Protein AF-A0A1F2RRZ5-F1 (afdb_monomer)

pLDDT: mean 86.34, std 14.92, range [37.09, 98.69]

Structure (mmCIF, N/CA/C/O backbone):
data_AF-A0A1F2RRZ5-F1
#
_entry.id   AF-A0A1F2RRZ5-F1
#
loop_
_atom_site.group_PDB
_atom_site.id
_atom_site.type_symbol
_atom_site.label_atom_id
_atom_site.label_alt_id
_atom_site.label_comp_id
_atom_site.label_asym_id
_atom_site.label_entity_id
_atom_site.label_seq_id
_atom_site.pdbx_PDB_ins_code
_atom_site.Cartn_x
_atom_site.Cartn_y
_atom_site.Cartn_z
_atom_site.occupancy
_atom_site.B_iso_or_equiv
_atom_site.auth_seq_id
_atom_site.auth_comp_id
_atom_site.auth_asym_id
_atom_site.auth_atom_id
_atom_site.pdbx_PDB_model_num
ATOM 1 N N . MET A 1 1 ? -11.245 -8.108 -5.857 1.00 83.31 1 MET A N 1
ATOM 2 C CA . MET A 1 1 ? -10.940 -9.196 -4.904 1.00 83.31 1 MET A CA 1
ATOM 3 C C . MET A 1 1 ? -10.143 -10.260 -5.639 1.00 83.31 1 MET A C 1
ATOM 5 O O . MET A 1 1 ? -10.513 -10.562 -6.765 1.00 83.31 1 MET A O 1
ATOM 9 N N . ILE A 1 2 ? -9.030 -10.731 -5.068 1.00 88.75 2 ILE A N 1
ATOM 10 C CA . ILE A 1 2 ? -8.103 -11.698 -5.688 1.00 88.75 2 ILE A CA 1
ATOM 11 C C . ILE A 1 2 ? -8.359 -13.110 -5.159 1.00 88.75 2 ILE A C 1
ATOM 13 O O . ILE A 1 2 ? -8.473 -14.045 -5.944 1.00 88.75 2 ILE A O 1
ATOM 17 N N . ALA A 1 3 ? -8.424 -13.256 -3.837 1.00 90.06 3 ALA A N 1
ATOM 18 C CA . ALA A 1 3 ? -8.633 -14.532 -3.166 1.00 90.06 3 ALA A CA 1
ATOM 19 C C . ALA A 1 3 ? -9.324 -14.307 -1.817 1.00 90.06 3 ALA A C 1
ATOM 21 O O . ALA A 1 3 ? -9.227 -13.224 -1.235 1.00 90.06 3 ALA A O 1
ATOM 22 N N . GLU A 1 4 ? -9.997 -15.338 -1.329 1.00 91.62 4 GLU A N 1
ATOM 23 C CA . GLU A 1 4 ? -10.613 -15.391 -0.007 1.00 91.62 4 GLU A CA 1
ATOM 24 C C . GLU A 1 4 ? -10.136 -16.682 0.657 1.00 91.62 4 GLU A C 1
ATOM 26 O O . GLU A 1 4 ? -10.216 -17.756 0.058 1.00 91.62 4 GLU A O 1
ATOM 31 N N . LEU A 1 5 ? -9.547 -16.554 1.844 1.00 91.00 5 LEU A N 1
ATOM 32 C CA . LEU A 1 5 ? -9.201 -17.692 2.688 1.00 91.00 5 LEU A CA 1
ATOM 33 C C . LEU A 1 5 ? -10.435 -18.101 3.492 1.00 91.00 5 LEU A C 1
ATOM 35 O O . LEU A 1 5 ? -11.262 -17.257 3.834 1.00 91.00 5 LEU A O 1
ATOM 39 N N . GLU A 1 6 ? -10.51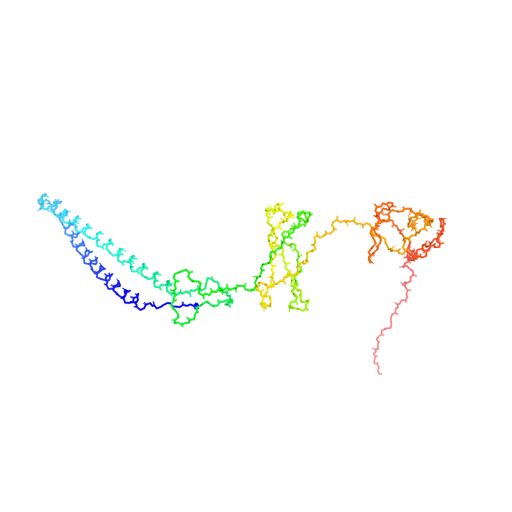6 -19.386 3.820 1.00 92.38 6 GLU A N 1
ATOM 40 C CA . GLU A 1 6 ? -11.542 -19.929 4.708 1.00 92.38 6 GLU A CA 1
ATOM 41 C C . GLU A 1 6 ? -11.541 -19.177 6.050 1.00 92.38 6 GLU A C 1
ATOM 43 O O . GLU A 1 6 ? -10.504 -19.061 6.709 1.00 92.38 6 GLU A O 1
ATOM 48 N N .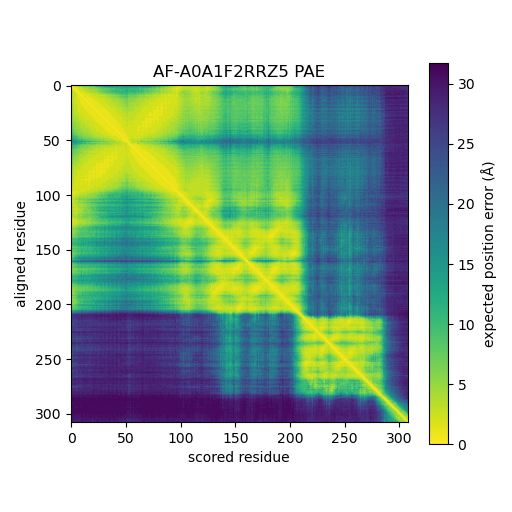 ASP A 1 7 ? -12.695 -18.618 6.428 1.00 93.00 7 ASP A N 1
ATOM 49 C CA . ASP A 1 7 ? -12.848 -17.751 7.600 1.00 93.00 7 ASP A CA 1
ATOM 50 C C . ASP A 1 7 ? -13.969 -18.199 8.556 1.00 93.00 7 ASP A C 1
ATOM 52 O O . ASP A 1 7 ? -14.320 -17.459 9.478 1.00 93.00 7 ASP A O 1
ATOM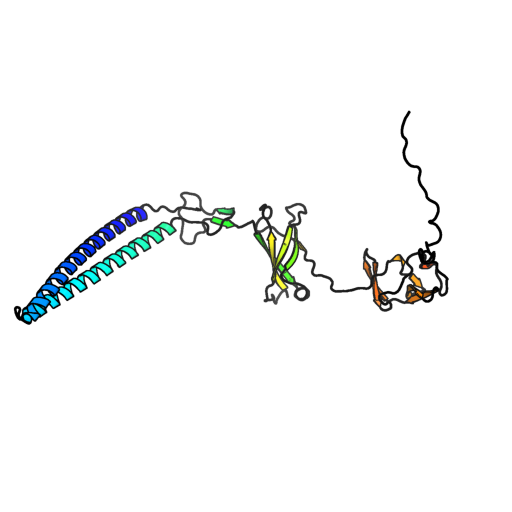 56 N N . ASP A 1 8 ? -14.483 -19.425 8.402 1.00 93.06 8 ASP A N 1
ATOM 57 C CA . ASP A 1 8 ? -15.593 -19.972 9.197 1.00 93.06 8 ASP A CA 1
ATOM 58 C C . ASP A 1 8 ? -15.318 -19.913 10.709 1.00 93.06 8 ASP A C 1
ATOM 60 O O . ASP A 1 8 ? -16.158 -19.454 11.493 1.00 93.06 8 ASP A O 1
ATOM 64 N N . GLU A 1 9 ? -14.113 -20.306 11.134 1.00 92.88 9 GLU A N 1
ATOM 65 C CA . GLU A 1 9 ? -13.700 -20.231 12.540 1.00 92.88 9 GLU A CA 1
ATOM 66 C C . GLU A 1 9 ? -13.667 -18.785 13.052 1.00 92.88 9 GLU A C 1
ATOM 68 O O . GLU A 1 9 ? -14.110 -18.513 14.171 1.00 92.88 9 GLU A O 1
ATOM 73 N N . LEU A 1 10 ? -13.199 -17.841 12.228 1.00 94.31 10 LEU A N 1
ATOM 74 C CA . LEU A 1 10 ? -13.180 -16.416 12.567 1.00 94.31 10 LEU A CA 1
ATOM 75 C C . LEU A 1 10 ? -14.601 -15.852 12.641 1.00 94.31 10 LEU A C 1
ATOM 77 O O . LEU A 1 10 ? -14.884 -15.020 13.501 1.00 94.31 10 LEU A O 1
ATOM 81 N N . GLY A 1 11 ? -15.515 -16.328 11.792 1.00 93.69 11 GLY A N 1
ATOM 82 C CA . GLY A 1 11 ? -16.938 -16.005 11.856 1.00 93.69 11 GLY A CA 1
ATOM 83 C C . GLY A 1 11 ? -17.579 -16.448 13.172 1.00 93.69 11 GLY A C 1
ATOM 84 O O . GLY A 1 11 ? -18.262 -15.656 13.825 1.00 93.69 11 GLY A O 1
ATOM 85 N N . GLN A 1 12 ? -17.312 -17.680 13.614 1.00 95.38 12 GLN A N 1
ATOM 86 C CA . GLN A 1 12 ? -17.800 -18.180 14.905 1.00 95.38 12 GLN A CA 1
ATOM 87 C C . GLN A 1 12 ? -17.169 -17.446 16.092 1.00 95.38 12 GLN A C 1
ATOM 89 O O . GLN A 1 12 ? -17.852 -17.136 17.072 1.00 95.38 12 GLN A O 1
ATOM 94 N N . GLN A 1 13 ? -15.874 -17.130 16.012 1.00 95.62 13 GLN A N 1
ATOM 95 C CA . GLN A 1 13 ? -15.218 -16.288 17.008 1.00 95.62 13 GLN A CA 1
ATOM 96 C C . GLN A 1 13 ? -15.870 -14.901 17.054 1.00 95.62 13 GLN A C 1
ATOM 98 O O . GLN A 1 13 ? -16.159 -14.416 18.145 1.00 95.62 13 GLN A O 1
ATOM 103 N N . GLU A 1 14 ? -16.193 -14.290 15.910 1.00 96.69 14 GLU A N 1
ATOM 104 C CA . GLU A 1 14 ? -16.775 -12.944 15.862 1.00 96.69 14 GLU A CA 1
ATOM 105 C C . GLU A 1 14 ? -18.102 -12.891 16.621 1.00 96.69 14 GLU A C 1
ATOM 107 O O . GLU A 1 14 ? -18.301 -11.999 17.447 1.00 96.69 14 GLU A O 1
ATOM 112 N N . LEU A 1 15 ? -18.964 -13.892 16.429 1.00 96.44 15 LEU A N 1
ATOM 113 C CA . LEU A 1 15 ? -20.215 -14.022 17.180 1.00 96.44 15 LEU A CA 1
ATOM 114 C C . LEU A 1 15 ? -19.976 -14.134 18.696 1.00 96.44 15 LEU A C 1
ATOM 116 O O . LEU A 1 15 ? -20.688 -13.506 19.481 1.00 96.44 15 LEU A O 1
ATOM 120 N N . ARG A 1 16 ? -18.952 -14.883 19.128 1.00 96.56 16 ARG A N 1
ATOM 121 C CA . ARG A 1 16 ? -18.588 -15.001 20.553 1.00 96.56 16 ARG A CA 1
ATOM 122 C C . ARG A 1 16 ? -18.108 -13.672 21.139 1.00 96.56 16 ARG A C 1
ATOM 124 O O . ARG A 1 16 ? -18.535 -13.312 22.236 1.00 96.56 16 ARG A O 1
ATOM 131 N N . PHE A 1 17 ? -17.266 -12.929 20.420 1.00 97.69 17 PHE A N 1
ATOM 132 C CA . PHE A 1 17 ? -16.798 -11.609 20.858 1.00 97.69 17 PHE A CA 1
ATOM 133 C C . PHE A 1 17 ? -17.935 -10.582 20.896 1.00 97.69 17 PHE A C 1
ATOM 135 O O . PHE A 1 17 ? -18.019 -9.808 21.847 1.00 97.69 17 PHE A O 1
ATOM 142 N N . GLN A 1 18 ? -18.859 -10.614 19.930 1.00 97.75 18 GLN A N 1
ATOM 143 C CA . GLN A 1 18 ? -20.061 -9.774 19.947 1.00 97.75 18 GLN A CA 1
ATOM 144 C C . GLN A 1 18 ? -20.950 -10.072 21.162 1.00 97.75 18 GLN A C 1
ATOM 146 O O . GLN A 1 18 ? -21.389 -9.145 21.842 1.00 97.75 18 GLN A O 1
ATOM 151 N N . ALA A 1 19 ? -21.171 -11.351 21.480 1.00 97.94 19 ALA A N 1
ATOM 152 C CA . ALA A 1 19 ? -21.922 -11.747 22.669 1.00 97.94 19 ALA A CA 1
ATOM 153 C C . ALA A 1 19 ? -21.224 -11.297 23.966 1.00 97.94 19 ALA A C 1
ATOM 155 O O . ALA A 1 19 ? -21.873 -10.758 24.862 1.00 97.94 19 ALA A O 1
ATOM 156 N N . SER A 1 20 ? -19.899 -11.455 24.053 1.00 97.06 20 SER A N 1
ATOM 157 C CA . SER A 1 20 ? -19.106 -10.984 25.196 1.00 97.06 20 SER A CA 1
ATOM 158 C C . SER A 1 20 ? -19.194 -9.464 25.366 1.00 97.06 20 SER A C 1
ATOM 160 O O . SER A 1 20 ? -19.433 -8.976 26.472 1.00 97.06 20 SER A O 1
ATOM 162 N N . LEU A 1 21 ? -19.075 -8.706 24.271 1.00 98.44 21 LEU A N 1
ATOM 163 C CA . LEU A 1 21 ? -19.240 -7.254 24.281 1.00 98.44 21 LEU A CA 1
ATOM 164 C C . LEU A 1 21 ? -20.633 -6.862 24.791 1.00 98.44 21 LEU A C 1
ATOM 166 O O . LEU A 1 21 ? -20.728 -6.021 25.683 1.00 98.44 21 LEU A O 1
ATOM 170 N N . ALA A 1 22 ? -21.695 -7.517 24.315 1.00 98.38 22 ALA A N 1
ATOM 171 C CA . ALA A 1 22 ? -23.060 -7.255 24.774 1.00 98.38 22 ALA A CA 1
ATOM 172 C C . ALA A 1 22 ? -23.227 -7.481 26.290 1.00 98.38 22 ALA A C 1
ATOM 174 O O . ALA A 1 22 ? -23.850 -6.667 26.972 1.00 98.38 22 ALA A O 1
ATOM 175 N N . VAL A 1 23 ? -22.615 -8.533 26.849 1.00 98.31 23 VAL A N 1
ATOM 176 C CA . VAL A 1 23 ? -22.607 -8.781 28.304 1.00 98.31 23 VAL A CA 1
ATOM 177 C C . VAL A 1 23 ? -21.871 -7.667 29.057 1.00 98.31 23 VAL A C 1
ATOM 179 O O . VAL A 1 23 ? -22.378 -7.165 30.062 1.00 98.31 23 VAL A O 1
ATOM 182 N N . THR A 1 24 ? -20.701 -7.229 28.575 1.00 98.44 24 THR A N 1
ATOM 183 C CA . THR A 1 24 ? -19.963 -6.123 29.218 1.00 98.44 24 THR A CA 1
ATOM 184 C C . THR A 1 24 ? -20.712 -4.791 29.136 1.00 98.44 24 THR A C 1
ATOM 186 O O . THR A 1 24 ? -20.706 -4.033 30.103 1.00 98.44 24 THR A O 1
ATOM 189 N N . GLN A 1 25 ? -21.418 -4.528 28.033 1.00 98.31 25 GLN A N 1
ATOM 190 C CA . GLN A 1 25 ? -22.261 -3.342 27.865 1.00 98.31 25 GLN A CA 1
ATOM 191 C C . GLN A 1 25 ? -23.466 -3.362 28.810 1.00 98.31 25 GLN A C 1
ATOM 193 O O . GLN A 1 25 ? -23.781 -2.341 29.419 1.00 98.31 25 GLN A O 1
ATOM 198 N N . ALA A 1 26 ? -24.102 -4.522 28.993 1.00 98.50 26 ALA A N 1
ATOM 199 C CA . ALA A 1 26 ? -25.171 -4.683 29.973 1.00 98.50 26 ALA A CA 1
ATOM 200 C C . ALA A 1 26 ? -24.667 -4.426 31.405 1.00 98.50 26 ALA A C 1
ATOM 202 O O . ALA A 1 26 ? -25.307 -3.695 32.159 1.00 98.50 26 ALA A O 1
ATOM 203 N N . ASN A 1 27 ? -23.485 -4.945 31.763 1.00 98.06 27 ASN A N 1
ATOM 204 C CA . ASN A 1 27 ? -22.850 -4.655 33.054 1.00 98.06 27 ASN A CA 1
ATOM 205 C C . ASN A 1 27 ? -22.527 -3.157 33.206 1.00 98.06 27 ASN A C 1
ATOM 207 O O . ASN A 1 27 ? -22.834 -2.573 34.240 1.00 98.06 27 ASN A O 1
ATOM 211 N N . HIS A 1 28 ? -21.976 -2.505 32.176 1.00 98.62 28 HIS A N 1
ATOM 212 C CA . HIS A 1 28 ? -21.759 -1.054 32.181 1.00 98.62 28 HIS A CA 1
ATOM 213 C C . HIS A 1 28 ? -23.055 -0.284 32.458 1.00 98.62 28 HIS A C 1
ATOM 215 O O . HIS A 1 28 ? -23.083 0.546 33.363 1.00 98.62 28 HIS A O 1
ATOM 221 N N . SER A 1 29 ? -24.132 -0.601 31.733 1.00 98.44 29 SER A N 1
ATOM 222 C CA . SER A 1 29 ? -25.444 0.026 31.927 1.00 98.44 29 SER A CA 1
ATOM 223 C C . SER A 1 29 ? -25.988 -0.194 33.345 1.00 98.44 29 SER A C 1
ATOM 225 O O . SER A 1 29 ? -26.507 0.737 33.959 1.00 98.44 29 SER A O 1
ATOM 227 N N . GLN A 1 30 ? -25.796 -1.387 33.919 1.00 98.31 30 GLN A N 1
ATOM 228 C CA . GLN A 1 30 ? -26.149 -1.653 35.314 1.00 98.31 30 GLN A CA 1
ATOM 229 C C . GLN A 1 30 ? -25.345 -0.770 36.287 1.00 98.31 30 GLN A C 1
ATOM 231 O O . GLN A 1 30 ? -25.927 -0.165 37.187 1.00 98.31 30 GLN A O 1
ATOM 236 N N . ARG A 1 31 ? -24.020 -0.661 36.111 1.00 98.38 31 ARG A N 1
ATOM 237 C CA . ARG A 1 31 ? -23.161 0.184 36.967 1.00 98.38 31 ARG A CA 1
ATOM 238 C C . ARG A 1 31 ? -23.477 1.666 36.841 1.00 98.38 31 ARG A C 1
ATOM 240 O O . ARG A 1 31 ? -23.350 2.405 37.815 1.00 98.38 31 ARG A O 1
ATOM 247 N N . GLU A 1 32 ? -23.891 2.095 35.660 1.00 98.19 32 GLU A N 1
ATOM 248 C CA . GLU A 1 32 ? -24.313 3.466 35.403 1.00 98.19 32 GLU A CA 1
ATOM 249 C C . GLU A 1 32 ? -25.582 3.800 36.199 1.00 98.19 32 GLU A C 1
ATOM 251 O O . GLU A 1 32 ? -25.597 4.789 36.934 1.00 98.19 32 GLU A O 1
ATOM 256 N N . ALA A 1 33 ? -26.584 2.914 36.180 1.00 98.38 33 ALA A N 1
ATOM 257 C CA . ALA A 1 33 ? -27.791 3.049 36.999 1.00 98.38 33 ALA A CA 1
ATOM 258 C C . ALA A 1 33 ? -27.497 2.983 38.515 1.00 98.38 33 ALA A C 1
ATOM 260 O O . ALA A 1 33 ? -28.104 3.696 39.318 1.00 98.38 33 ALA A O 1
ATOM 261 N N . GLU A 1 34 ? -26.545 2.147 38.946 1.00 97.81 34 GLU A N 1
ATOM 262 C CA . GLU A 1 34 ? -26.081 2.115 40.342 1.00 97.81 34 GLU A CA 1
ATOM 263 C C . GLU A 1 34 ? -25.446 3.454 40.759 1.00 97.81 34 GLU A C 1
ATOM 265 O O . GLU A 1 34 ? -25.706 3.940 41.867 1.00 97.81 34 GLU A O 1
ATOM 270 N N . LEU A 1 35 ? -24.640 4.071 39.884 1.00 98.44 35 LEU A N 1
ATOM 271 C CA . LEU A 1 35 ? -24.014 5.368 40.147 1.00 98.44 35 LEU A CA 1
ATOM 272 C C . LEU A 1 35 ? -25.046 6.490 40.217 1.00 98.44 35 LEU A C 1
ATOM 274 O O . LEU A 1 35 ? -24.931 7.354 41.085 1.00 98.44 35 LEU A O 1
ATOM 278 N N . GLU A 1 36 ? -26.047 6.478 39.340 1.00 98.12 36 GLU A N 1
ATOM 279 C CA . GLU A 1 36 ? -27.143 7.446 39.358 1.00 98.12 36 GLU A CA 1
ATOM 280 C C . GLU A 1 36 ? -27.889 7.410 40.700 1.00 98.12 36 GLU A C 1
ATOM 282 O O . GLU A 1 36 ? -28.039 8.439 41.364 1.00 98.12 36 GLU A O 1
ATOM 287 N N . ASN A 1 37 ? -28.238 6.210 41.172 1.00 97.88 37 ASN A N 1
ATOM 288 C CA . ASN A 1 37 ? -28.859 6.023 42.483 1.00 97.88 37 ASN A CA 1
ATOM 289 C C . ASN A 1 37 ? -27.959 6.512 43.631 1.00 97.88 37 ASN A C 1
ATOM 291 O O . ASN A 1 37 ? -28.422 7.214 44.533 1.00 97.88 37 ASN A O 1
ATOM 295 N N . ALA A 1 38 ? -26.665 6.173 43.601 1.00 97.94 38 ALA A N 1
ATOM 296 C CA . ALA A 1 38 ? -25.704 6.610 44.615 1.00 97.94 38 ALA A CA 1
ATOM 297 C C . ALA A 1 38 ? -25.480 8.132 44.597 1.00 97.94 38 ALA A C 1
ATOM 299 O O . ALA A 1 38 ? -25.267 8.735 45.650 1.00 97.94 38 ALA A O 1
ATOM 300 N N . ARG A 1 39 ? -25.538 8.764 43.418 1.00 98.00 39 ARG A N 1
ATOM 301 C CA . ARG A 1 39 ? -25.444 10.218 43.252 1.00 98.00 39 ARG A CA 1
ATOM 302 C C . ARG A 1 39 ? -26.656 10.914 43.862 1.00 98.00 39 ARG A C 1
ATOM 304 O O . ARG A 1 39 ? -26.468 11.835 44.650 1.00 98.00 39 ARG A O 1
ATOM 311 N N . ALA A 1 40 ? -27.864 10.441 43.562 1.00 98.06 40 ALA A N 1
ATOM 312 C CA . ALA A 1 40 ? -29.091 11.003 44.118 1.00 98.06 40 ALA A CA 1
ATOM 313 C C . ALA A 1 40 ? -29.149 10.859 45.651 1.00 98.06 40 ALA A C 1
ATOM 315 O O . ALA A 1 40 ? -29.567 11.779 46.350 1.00 98.06 40 ALA A O 1
ATOM 316 N N . GLU A 1 41 ? -28.691 9.726 46.196 1.00 96.62 41 GLU A N 1
ATOM 317 C CA . GLU A 1 41 ? -28.590 9.529 47.649 1.00 96.62 41 GLU A CA 1
ATOM 318 C C . GLU A 1 41 ? -27.579 10.482 48.290 1.00 96.62 41 GLU A C 1
ATOM 320 O O . GLU A 1 41 ? -27.857 11.094 49.319 1.00 96.62 41 GLU A O 1
ATOM 325 N N . ARG A 1 42 ? -26.418 10.655 47.652 1.00 97.44 42 ARG A N 1
ATOM 326 C CA . ARG A 1 42 ? -25.405 11.612 48.091 1.00 97.44 42 ARG A CA 1
ATOM 327 C C . ARG A 1 42 ? -25.945 13.042 48.114 1.00 97.44 42 ARG A C 1
ATOM 329 O O . ARG A 1 42 ? -25.654 13.771 49.055 1.00 97.44 42 ARG A O 1
ATOM 336 N N . GLU A 1 43 ? -26.688 13.444 47.091 1.00 96.56 43 GLU A N 1
ATOM 337 C CA . GLU A 1 43 ? -27.275 14.782 46.987 1.00 96.56 43 GLU A CA 1
ATOM 338 C C . GLU A 1 43 ? -28.332 15.022 48.072 1.00 96.56 43 GLU A C 1
ATOM 340 O O . GLU A 1 43 ? -28.261 16.019 48.787 1.00 96.56 43 GLU A O 1
ATOM 345 N N . ARG A 1 44 ? -29.238 14.058 48.293 1.00 96.06 44 ARG A N 1
ATOM 346 C CA . ARG A 1 44 ? -30.192 14.111 49.415 1.00 96.06 44 ARG A CA 1
ATOM 347 C C . ARG A 1 44 ? -29.483 14.238 50.761 1.00 96.06 44 ARG A C 1
ATOM 349 O O . ARG A 1 44 ? -29.863 15.069 51.580 1.00 96.06 44 ARG A O 1
ATOM 356 N N . ALA A 1 45 ? -28.444 13.437 50.985 1.00 95.25 45 ALA A N 1
ATOM 357 C CA . ALA A 1 45 ? -27.676 13.484 52.221 1.00 95.25 45 ALA A CA 1
ATOM 358 C C . ALA A 1 45 ? -26.922 14.810 52.398 1.00 95.25 45 ALA A C 1
ATOM 360 O O . ALA A 1 45 ? -26.784 15.260 53.530 1.00 95.25 45 ALA A O 1
ATOM 361 N N . ALA A 1 46 ? -26.473 15.449 51.312 1.00 94.75 46 ALA A N 1
ATOM 362 C CA . ALA A 1 46 ? -25.812 16.751 51.370 1.00 94.75 46 ALA A CA 1
ATOM 363 C C . ALA A 1 46 ? -26.756 17.824 51.932 1.00 94.75 46 ALA A C 1
ATOM 365 O O . ALA A 1 46 ? -26.390 18.519 52.877 1.00 94.75 46 ALA A O 1
ATOM 366 N N . ASN A 1 47 ? -27.995 17.871 51.436 1.00 94.88 47 ASN A N 1
ATOM 367 C CA . ASN A 1 47 ? -29.016 18.802 51.926 1.00 94.88 47 ASN A CA 1
ATOM 368 C C . ASN A 1 47 ? -29.337 18.554 53.414 1.00 94.88 47 ASN A C 1
ATOM 370 O O . ASN A 1 47 ? -29.414 19.487 54.207 1.00 94.88 47 ASN A O 1
ATOM 374 N N . LEU A 1 48 ? -29.436 17.287 53.834 1.00 94.12 48 LEU A N 1
ATOM 375 C CA . LEU A 1 48 ? -29.683 16.933 55.240 1.00 94.12 48 LEU A CA 1
ATOM 376 C C . LEU A 1 48 ? -28.510 17.286 56.174 1.00 94.12 48 LEU A C 1
ATOM 378 O O . LEU A 1 48 ? -28.734 17.537 57.359 1.00 94.12 48 LEU A O 1
ATOM 382 N N . VAL A 1 49 ? -27.265 17.292 55.678 1.00 94.38 49 VAL A N 1
ATOM 383 C CA . VAL A 1 49 ? -26.098 17.775 56.442 1.00 94.38 49 VAL A CA 1
ATOM 384 C C . VAL A 1 49 ? -26.201 19.281 56.671 1.00 94.38 49 VAL A C 1
ATOM 386 O O . VAL A 1 49 ? -25.939 19.730 57.786 1.00 94.38 49 VAL A O 1
ATOM 389 N N . GLU A 1 50 ? -26.601 20.050 55.655 1.00 91.62 50 GLU A N 1
ATOM 390 C CA . GLU A 1 50 ? -26.803 21.503 55.774 1.00 91.62 50 GLU A CA 1
ATOM 391 C C . GLU A 1 50 ? -27.900 21.848 56.792 1.00 91.62 50 GLU A C 1
ATOM 393 O O . GLU A 1 50 ? -27.758 22.797 57.561 1.00 91.62 50 GLU A O 1
ATOM 398 N N . GLU A 1 51 ? -28.947 21.024 56.867 1.00 94.06 51 GLU A N 1
ATOM 399 C CA . GLU A 1 51 ? -30.020 21.133 57.863 1.00 94.06 51 GLU A CA 1
ATOM 400 C C . GLU A 1 51 ? -29.632 20.585 59.257 1.00 94.06 51 GLU A C 1
ATOM 402 O O . GLU A 1 51 ? -30.402 20.707 60.211 1.00 94.06 51 GLU A O 1
ATOM 407 N N . GLY A 1 52 ? -28.444 19.985 59.410 1.00 91.81 52 GLY A N 1
ATOM 408 C CA . GLY A 1 52 ? -27.959 19.417 60.675 1.00 91.81 52 GLY A CA 1
ATOM 409 C C . GLY A 1 52 ? -28.652 18.114 61.102 1.00 91.81 52 GLY A C 1
ATOM 410 O O . GLY A 1 52 ? -28.599 17.744 62.275 1.00 91.81 52 GLY A O 1
ATOM 411 N N . LEU A 1 53 ? -29.305 17.414 60.169 1.00 94.19 53 LEU A N 1
ATOM 412 C CA . LEU A 1 53 ? -30.177 16.261 60.431 1.00 94.19 53 LEU A CA 1
ATOM 413 C C . LEU A 1 53 ? -29.474 14.897 60.356 1.00 94.19 53 LEU A C 1
ATOM 415 O O . LEU A 1 53 ? -30.070 13.876 60.702 1.00 94.19 53 LEU A O 1
ATOM 419 N N . ILE A 1 54 ? -28.216 14.846 59.914 1.00 94.62 54 ILE A N 1
ATOM 420 C CA . ILE A 1 54 ? -27.449 13.603 59.763 1.00 94.62 54 ILE A CA 1
ATOM 421 C C . ILE A 1 54 ? -26.046 13.725 60.373 1.00 94.62 54 ILE A C 1
ATOM 423 O O . ILE A 1 54 ? -25.413 14.778 60.333 1.00 94.62 54 ILE A O 1
ATOM 427 N N . SER A 1 55 ? -25.544 12.631 60.954 1.00 95.00 55 SER A N 1
ATOM 428 C CA . SER A 1 55 ? -24.227 12.609 61.597 1.00 95.00 55 SER A CA 1
ATOM 429 C C . SER A 1 55 ? -23.067 12.597 60.584 1.00 95.00 55 SER A C 1
ATOM 431 O O . SER A 1 55 ? -23.198 12.007 59.504 1.00 95.00 55 SER A O 1
ATOM 433 N N . PRO A 1 56 ? -21.880 13.130 60.947 1.00 92.38 56 PRO A N 1
ATOM 434 C CA . PRO A 1 56 ? -20.692 13.099 60.086 1.00 92.38 56 PRO A CA 1
ATOM 435 C C . PRO A 1 56 ? -20.277 11.690 59.634 1.00 92.38 56 PRO A C 1
ATOM 437 O O . PRO A 1 56 ? -19.846 11.503 58.500 1.00 92.38 56 PRO A O 1
ATOM 440 N N . GLN A 1 57 ? -20.448 10.681 60.495 1.00 95.50 57 GLN A N 1
ATOM 441 C CA . GLN A 1 57 ? -20.144 9.282 60.174 1.00 95.50 57 GLN A CA 1
ATOM 442 C C . GLN A 1 57 ? -21.057 8.727 59.070 1.00 95.50 57 GLN A C 1
ATOM 444 O O . GLN A 1 57 ? -20.604 8.005 58.177 1.00 95.50 57 GLN A O 1
ATOM 449 N N . SER A 1 58 ? -22.347 9.066 59.118 1.00 94.56 58 SER A N 1
ATOM 450 C CA . SER A 1 58 ? -23.308 8.635 58.100 1.00 94.56 58 SER A CA 1
ATOM 451 C C . SER A 1 58 ? -23.015 9.316 56.760 1.00 94.56 58 SER A C 1
ATOM 453 O O . SER A 1 58 ? -23.021 8.657 55.722 1.00 94.56 58 SER A O 1
ATOM 455 N N . TRP A 1 59 ? -22.663 10.608 56.785 1.00 95.38 59 TRP A N 1
ATOM 456 C CA . TRP A 1 59 ? -22.216 11.345 55.599 1.00 95.38 59 TRP A CA 1
ATOM 457 C C . TRP A 1 59 ? -20.971 10.721 54.953 1.00 95.38 59 TRP A C 1
ATOM 459 O O . TRP A 1 59 ? -20.972 10.461 53.748 1.00 95.38 59 TRP A O 1
ATOM 469 N N . ASP A 1 60 ? -19.935 10.413 55.740 1.00 96.31 60 ASP A N 1
ATOM 470 C CA . ASP A 1 60 ? -18.706 9.792 55.226 1.00 96.31 60 ASP A CA 1
ATOM 471 C C . ASP A 1 60 ? -18.960 8.400 54.621 1.00 96.31 60 ASP A C 1
ATOM 473 O O . ASP A 1 60 ? -18.403 8.046 53.577 1.00 96.31 60 ASP A O 1
ATOM 477 N N . THR A 1 61 ? -19.887 7.634 55.204 1.00 97.19 61 THR A N 1
ATOM 478 C CA . THR A 1 61 ? -20.313 6.335 54.660 1.00 97.19 61 THR A CA 1
ATOM 479 C C . THR A 1 61 ? -20.953 6.490 53.274 1.00 97.19 61 THR A C 1
ATOM 481 O O . THR A 1 61 ? -20.618 5.745 52.349 1.00 97.19 61 THR A O 1
ATOM 484 N N . ILE A 1 62 ? -21.827 7.487 53.090 1.00 97.25 62 ILE A N 1
ATOM 485 C CA . ILE A 1 62 ? -22.474 7.780 51.800 1.00 97.25 62 ILE A CA 1
ATOM 486 C C . ILE A 1 62 ? -21.446 8.274 50.771 1.00 97.25 62 ILE A C 1
ATOM 488 O O . ILE A 1 62 ? -21.440 7.800 49.632 1.00 97.25 62 ILE A O 1
ATOM 492 N N . GLN A 1 63 ? -20.522 9.155 51.171 1.00 96.88 63 GLN A N 1
ATOM 493 C CA . GLN A 1 63 ? -19.419 9.614 50.316 1.00 96.88 63 GLN A CA 1
ATOM 494 C C . GLN A 1 63 ? -18.524 8.463 49.858 1.00 96.88 63 GLN A C 1
ATOM 496 O O . GLN A 1 63 ? -18.121 8.392 48.694 1.00 96.88 63 GLN A O 1
ATOM 501 N N . THR A 1 64 ? -18.186 7.559 50.773 1.00 97.75 64 THR A N 1
ATOM 502 C CA . THR A 1 64 ? -17.363 6.386 50.477 1.00 97.75 64 THR A CA 1
ATOM 503 C C . THR A 1 64 ? -18.097 5.438 49.534 1.00 97.75 64 THR A C 1
ATOM 505 O O . THR A 1 64 ? -17.518 5.010 48.535 1.00 97.75 64 THR A O 1
ATOM 508 N N . ARG A 1 65 ? -19.393 5.188 49.759 1.00 96.94 65 ARG A N 1
ATOM 509 C CA . ARG A 1 65 ? -20.223 4.384 48.851 1.00 96.94 65 ARG A CA 1
ATOM 510 C C . ARG A 1 65 ? -20.281 4.983 47.444 1.00 96.94 65 ARG A C 1
ATOM 512 O O . ARG A 1 65 ? -20.071 4.250 46.482 1.00 96.94 65 ARG A O 1
ATOM 519 N N . TYR A 1 66 ? -20.499 6.295 47.317 1.00 98.25 66 TYR A N 1
ATOM 520 C CA . TYR A 1 66 ? -20.471 6.988 46.023 1.00 98.25 66 TYR A CA 1
ATOM 521 C C . TYR A 1 66 ? -19.131 6.778 45.298 1.00 98.25 66 TYR A C 1
ATOM 523 O O . TYR A 1 66 ? -19.117 6.384 44.134 1.00 98.25 66 TYR A O 1
ATOM 531 N N . ARG A 1 67 ? -18.000 6.964 45.996 1.00 98.12 67 ARG A N 1
ATOM 532 C CA . ARG A 1 67 ? -16.652 6.762 45.429 1.00 98.12 67 ARG A CA 1
ATOM 533 C C . ARG A 1 67 ? -16.408 5.322 44.964 1.00 98.12 67 ARG A C 1
ATOM 535 O O . ARG A 1 67 ? -15.785 5.112 43.922 1.00 98.12 67 ARG A O 1
ATOM 542 N N . VAL A 1 68 ? -16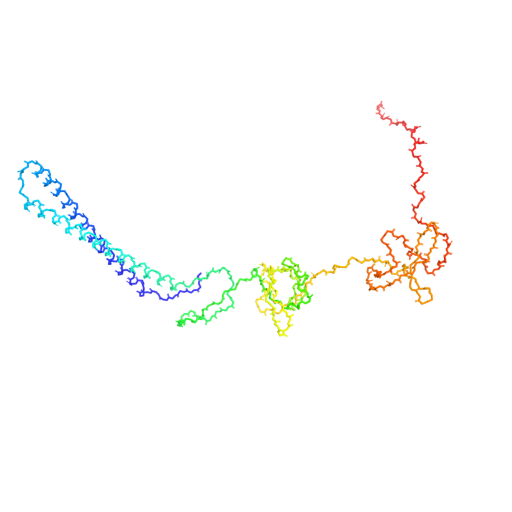.904 4.332 45.709 1.00 98.44 68 VAL A N 1
ATOM 543 C CA . VAL A 1 68 ? -16.810 2.911 45.331 1.00 98.44 68 VAL A CA 1
ATOM 544 C C . VAL A 1 68 ? -17.594 2.638 44.049 1.00 98.44 68 VAL A C 1
ATOM 546 O O . VAL A 1 68 ? -17.041 2.044 43.125 1.00 98.44 68 VAL A O 1
ATOM 549 N N . VAL A 1 69 ? -18.842 3.104 43.958 1.00 98.31 69 VAL A N 1
ATOM 550 C CA . VAL A 1 69 ? -19.684 2.888 42.768 1.00 98.31 69 VAL A CA 1
ATOM 551 C C . VAL A 1 69 ? -19.125 3.630 41.549 1.00 98.31 69 VAL A C 1
ATOM 553 O O . VAL A 1 69 ? -19.072 3.067 40.459 1.00 98.31 69 VAL A O 1
ATOM 556 N N . GLU A 1 70 ? -18.607 4.849 41.723 1.00 98.25 70 GLU A N 1
ATOM 557 C CA . GLU A 1 70 ? -17.930 5.580 40.642 1.00 98.25 70 GLU A CA 1
ATOM 558 C C . GLU A 1 70 ? -16.711 4.805 40.112 1.00 98.25 70 GLU A C 1
ATOM 560 O O . GLU A 1 70 ? -16.496 4.710 38.903 1.00 98.25 70 GLU A O 1
ATOM 565 N N . SER A 1 71 ? -15.929 4.201 41.010 1.00 98.56 71 SER A N 1
ATOM 566 C CA . SER A 1 71 ? -14.778 3.373 40.631 1.00 98.56 71 SER A CA 1
ATOM 567 C C . SER A 1 71 ? -15.204 2.088 39.912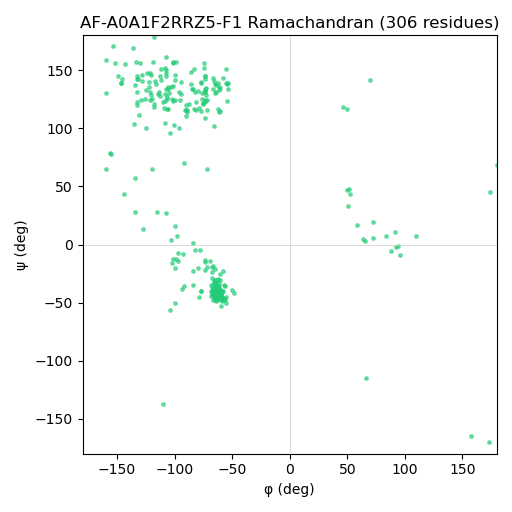 1.00 98.56 71 SER A C 1
ATOM 569 O O . SER A 1 71 ? -14.546 1.664 38.964 1.00 98.56 71 SER A O 1
ATOM 571 N N . GLN A 1 72 ? -16.326 1.486 40.317 1.00 98.19 72 GLN A N 1
ATOM 572 C CA . GLN A 1 72 ? -16.905 0.316 39.649 1.00 98.19 72 GLN A CA 1
ATOM 573 C C . GLN A 1 72 ? -17.404 0.647 38.238 1.00 98.19 72 GLN A C 1
ATOM 575 O O . GLN A 1 72 ? -17.176 -0.147 37.325 1.00 98.19 72 GLN A O 1
ATOM 580 N N . LEU A 1 73 ? -18.017 1.820 38.029 1.00 98.62 73 LEU A N 1
ATOM 581 C CA . LEU A 1 73 ? -18.394 2.274 36.688 1.00 98.62 73 LEU A CA 1
ATOM 582 C C . LEU A 1 73 ? -17.159 2.466 35.800 1.00 98.62 73 LEU A C 1
ATOM 584 O O . LEU A 1 73 ? -17.143 1.968 34.678 1.00 98.62 73 LEU A O 1
ATOM 588 N N . LYS A 1 74 ? -16.101 3.115 36.307 1.00 98.50 74 LYS A N 1
ATOM 589 C CA . LYS A 1 74 ? -14.833 3.272 35.566 1.00 98.50 74 LYS A CA 1
ATOM 590 C C . LYS A 1 74 ? -14.232 1.919 35.165 1.00 98.50 74 LYS A C 1
ATOM 592 O O . LYS A 1 74 ? -13.759 1.768 34.042 1.00 98.50 74 LYS A O 1
ATOM 597 N N . LEU A 1 75 ? -14.289 0.919 36.050 1.00 98.62 75 LEU A N 1
ATOM 598 C CA . LEU A 1 75 ? -13.861 -0.446 35.728 1.00 98.62 75 LEU A CA 1
ATOM 599 C C . LEU A 1 75 ? -14.731 -1.073 34.627 1.00 98.62 75 LEU A C 1
ATOM 601 O O . LEU A 1 75 ? -14.192 -1.644 33.682 1.00 98.62 75 LEU A O 1
ATOM 605 N N . ALA A 1 76 ? -16.057 -0.946 34.713 1.00 98.50 76 ALA A N 1
ATOM 606 C CA . ALA A 1 76 ? -16.966 -1.464 33.690 1.00 98.50 76 ALA A CA 1
ATOM 607 C C . ALA A 1 76 ? -16.759 -0.776 32.326 1.00 98.50 76 ALA A C 1
ATOM 609 O O . ALA A 1 76 ? -16.781 -1.437 31.290 1.00 98.50 76 ALA A O 1
ATOM 610 N N . GLN A 1 77 ? -16.481 0.532 32.315 1.00 98.56 77 GLN A N 1
ATOM 611 C CA . GLN A 1 77 ? -16.104 1.279 31.110 1.00 98.56 77 GLN A CA 1
ATOM 612 C C . GLN A 1 77 ? -14.827 0.724 30.474 1.00 98.56 77 GLN A C 1
ATOM 614 O O . GLN A 1 77 ? -14.801 0.471 29.270 1.00 98.56 77 GLN A O 1
ATOM 619 N N . ALA A 1 78 ? -13.788 0.479 31.277 1.00 98.62 78 ALA A N 1
ATOM 620 C CA . ALA A 1 78 ? -12.544 -0.116 30.795 1.00 98.62 78 ALA A CA 1
ATOM 621 C C . ALA A 1 78 ? -12.764 -1.528 30.217 1.00 98.62 78 ALA A C 1
ATOM 623 O O . ALA A 1 78 ? -12.187 -1.866 29.186 1.00 98.62 78 ALA A O 1
ATOM 624 N N . GLN A 1 79 ? -13.645 -2.331 30.823 1.00 98.50 79 GLN A N 1
ATOM 625 C CA . GLN A 1 79 ? -14.003 -3.662 30.313 1.00 98.50 79 GLN A CA 1
ATOM 626 C C . GLN A 1 79 ? -14.713 -3.605 28.953 1.00 98.50 79 GLN A C 1
ATOM 628 O O . GLN A 1 79 ? -14.404 -4.406 28.074 1.00 98.50 79 GLN A O 1
ATOM 633 N N . VAL A 1 80 ? -15.627 -2.647 28.748 1.00 98.69 80 VAL A N 1
ATOM 634 C CA . VAL A 1 80 ? -16.269 -2.432 27.438 1.00 98.69 80 VAL A CA 1
ATOM 635 C C . VAL A 1 80 ? -15.237 -2.017 26.390 1.00 98.69 80 VAL A C 1
ATOM 637 O O . VAL A 1 80 ? -15.263 -2.528 25.269 1.00 98.69 80 VAL A O 1
ATOM 640 N N . GLN A 1 81 ? -14.313 -1.117 26.740 1.00 98.62 81 GLN A N 1
ATOM 641 C CA . GLN A 1 81 ? -13.239 -0.695 25.835 1.00 98.62 81 GLN A CA 1
ATOM 642 C C . GLN A 1 81 ? -12.345 -1.875 25.437 1.00 98.62 81 GLN A C 1
ATOM 644 O O . GLN A 1 81 ? -12.068 -2.045 24.251 1.00 98.62 81 GLN A O 1
ATOM 649 N N . GLN A 1 82 ? -11.965 -2.720 26.398 1.00 98.56 82 GLN A N 1
ATOM 650 C CA . GLN A 1 82 ? -11.194 -3.935 26.142 1.00 98.56 82 GLN A CA 1
ATOM 651 C C . GLN A 1 82 ? -11.943 -4.890 25.201 1.00 98.56 82 GLN A C 1
ATOM 653 O O . GLN A 1 82 ? -11.423 -5.234 24.145 1.00 98.56 82 GLN A O 1
ATOM 658 N N . ALA A 1 83 ? -13.195 -5.243 25.515 1.00 98.31 83 ALA A N 1
ATOM 659 C CA . ALA A 1 83 ? -13.990 -6.147 24.679 1.00 98.31 83 ALA A CA 1
ATOM 660 C C . ALA A 1 83 ? -14.226 -5.595 23.258 1.00 98.31 83 ALA A C 1
ATOM 662 O O . ALA A 1 83 ? -14.294 -6.351 22.288 1.00 98.31 83 ALA A O 1
ATOM 663 N N . THR A 1 84 ? -14.336 -4.270 23.121 1.00 98.50 84 THR A N 1
ATOM 664 C CA . THR A 1 84 ? -14.446 -3.603 21.816 1.00 98.50 84 THR A CA 1
ATOM 665 C C . THR A 1 84 ? -13.146 -3.716 21.022 1.00 98.50 84 THR A C 1
ATOM 667 O O . THR A 1 84 ? -13.193 -4.013 19.827 1.00 98.50 84 THR A O 1
ATOM 670 N N . ALA A 1 85 ? -11.998 -3.502 21.672 1.00 98.44 85 ALA A N 1
ATOM 671 C CA . ALA A 1 85 ? -10.686 -3.638 21.048 1.00 98.44 85 ALA A CA 1
ATOM 672 C C . ALA A 1 85 ? -10.440 -5.077 20.572 1.00 98.44 85 ALA A C 1
ATOM 674 O O . ALA A 1 85 ? -10.030 -5.271 19.429 1.00 98.44 85 ALA A O 1
ATOM 675 N N . ASP A 1 86 ? -10.791 -6.074 21.388 1.00 97.44 86 ASP A N 1
ATOM 676 C CA . ASP A 1 86 ? -10.641 -7.483 21.019 1.00 97.44 86 ASP A CA 1
ATOM 677 C C . ASP A 1 86 ? -11.519 -7.852 19.802 1.00 97.44 86 ASP A C 1
ATOM 679 O O . ASP A 1 86 ? -11.067 -8.512 18.861 1.00 97.44 86 ASP A O 1
ATOM 683 N N . LEU A 1 87 ? -12.773 -7.374 19.762 1.00 98.06 87 LEU A N 1
ATOM 684 C CA . LEU A 1 87 ? -13.659 -7.565 18.605 1.00 98.06 87 LEU A CA 1
ATOM 685 C C . LEU A 1 87 ? -13.107 -6.879 17.344 1.00 98.06 87 LEU A C 1
ATOM 687 O O . LEU A 1 87 ? -13.222 -7.415 16.239 1.00 98.06 87 LEU A O 1
ATOM 691 N N . GLN A 1 88 ? -12.520 -5.689 17.485 1.00 98.06 88 GLN A N 1
ATOM 692 C CA . GLN A 1 88 ? -11.902 -4.972 16.372 1.00 98.06 88 GLN A CA 1
ATOM 693 C C . GLN A 1 88 ? -10.669 -5.710 15.840 1.00 98.06 88 GLN A C 1
ATOM 695 O O . GLN A 1 88 ? -10.525 -5.836 14.623 1.00 98.06 88 GLN A O 1
ATOM 700 N N . GLU A 1 89 ? -9.810 -6.227 16.717 1.00 97.50 89 GLU A N 1
ATOM 701 C CA . GLU A 1 89 ? -8.651 -7.030 16.326 1.00 97.50 89 GLU A CA 1
ATOM 702 C C . GLU A 1 89 ? -9.082 -8.251 15.505 1.00 97.50 89 GLU A C 1
ATOM 704 O O . GLU A 1 89 ? -8.547 -8.505 14.422 1.00 97.50 89 GLU A O 1
ATOM 709 N N . LEU A 1 90 ? -10.107 -8.969 15.968 1.00 97.12 90 LEU A N 1
ATOM 710 C CA . LEU A 1 90 ? -10.648 -10.114 15.245 1.00 97.12 90 LEU A CA 1
ATOM 711 C C . LEU A 1 90 ? -11.214 -9.725 13.871 1.00 97.12 90 LEU A C 1
ATOM 713 O O . LEU A 1 90 ? -10.980 -10.425 12.886 1.00 97.12 90 LEU A O 1
ATOM 717 N N . ARG A 1 91 ? -11.912 -8.588 13.772 1.00 95.75 91 ARG A N 1
ATOM 718 C CA . ARG A 1 91 ? -12.413 -8.073 12.488 1.00 95.75 91 ARG A CA 1
ATOM 719 C C . ARG A 1 91 ? -11.289 -7.733 11.519 1.00 95.75 91 ARG A C 1
ATOM 721 O O . ARG A 1 91 ? -11.432 -8.006 10.332 1.00 95.75 91 ARG A O 1
ATOM 728 N N . ILE A 1 92 ? -10.176 -7.183 12.005 1.00 96.31 92 ILE A N 1
ATOM 729 C CA . ILE A 1 92 ? -8.990 -6.926 11.177 1.00 96.31 92 ILE A CA 1
ATOM 730 C C . ILE A 1 92 ? -8.426 -8.248 10.652 1.00 96.31 92 ILE A C 1
ATOM 732 O O . ILE A 1 92 ? -8.205 -8.379 9.450 1.00 96.31 92 ILE A O 1
ATOM 736 N N . ARG A 1 93 ? -8.267 -9.258 11.517 1.00 94.31 93 ARG A N 1
ATOM 737 C CA . ARG A 1 93 ? -7.801 -10.594 11.104 1.00 94.31 93 ARG A CA 1
ATOM 738 C C . ARG A 1 93 ? -8.730 -11.231 10.065 1.00 94.31 93 ARG A C 1
ATOM 740 O O . ARG A 1 93 ? -8.255 -11.785 9.081 1.00 94.31 93 ARG A O 1
ATOM 747 N N . LYS A 1 94 ? -10.048 -11.090 10.230 1.00 95.00 94 LYS A N 1
ATOM 748 C CA . LYS A 1 94 ? -11.040 -11.550 9.247 1.00 95.00 94 LYS A CA 1
ATOM 749 C C . LYS A 1 94 ? -10.974 -10.766 7.937 1.00 95.00 94 LYS A C 1
ATOM 751 O O . LYS A 1 94 ? -11.095 -11.343 6.872 1.00 95.00 94 LYS A O 1
ATOM 756 N N . GLN A 1 95 ? -10.733 -9.459 7.963 1.00 93.44 95 GLN A N 1
ATOM 757 C CA . GLN A 1 95 ? -10.516 -8.698 6.727 1.00 93.44 95 GLN A CA 1
ATOM 758 C C . GLN A 1 95 ? -9.246 -9.146 5.993 1.00 93.44 95 GLN A C 1
ATOM 760 O O . GLN A 1 95 ? -9.228 -9.156 4.765 1.00 93.44 95 GLN A O 1
ATOM 765 N N . GLN A 1 96 ? -8.211 -9.562 6.725 1.00 91.88 96 GLN A N 1
ATOM 766 C CA . GLN A 1 96 ? -6.961 -10.070 6.155 1.00 91.88 96 GLN A CA 1
ATOM 767 C C . GLN A 1 96 ? -7.110 -11.432 5.452 1.00 91.88 96 GLN A C 1
ATOM 769 O O . GLN A 1 96 ? -6.228 -11.790 4.674 1.00 91.88 96 GLN A O 1
ATOM 774 N N . THR A 1 97 ? -8.218 -12.165 5.643 1.00 93.06 97 THR A N 1
ATOM 775 C CA . THR A 1 97 ? -8.517 -13.367 4.837 1.00 93.06 97 THR A CA 1
ATOM 776 C C . THR A 1 97 ? -8.927 -13.011 3.408 1.00 93.06 97 THR A C 1
ATOM 778 O O . THR A 1 97 ? -8.819 -13.839 2.504 1.00 93.06 97 THR A O 1
ATOM 781 N N . LYS A 1 98 ? -9.355 -11.765 3.171 1.00 93.19 98 LYS A N 1
ATOM 782 C CA . LYS A 1 98 ? -9.758 -11.256 1.858 1.00 93.19 98 LYS A CA 1
ATOM 783 C C . LYS A 1 98 ? -8.588 -10.534 1.214 1.00 93.19 98 LYS A C 1
ATOM 785 O O . LYS A 1 98 ? -8.315 -9.367 1.493 1.00 93.19 98 LYS A O 1
ATOM 790 N N . LEU A 1 99 ? -7.910 -11.215 0.298 1.00 91.38 99 LEU A N 1
ATOM 791 C CA . LEU A 1 99 ? -6.822 -10.619 -0.465 1.00 91.38 99 LEU A CA 1
ATOM 792 C C . LEU A 1 99 ? -7.400 -9.726 -1.564 1.00 91.38 99 LEU A C 1
ATOM 794 O O . LEU A 1 99 ? -8.049 -10.183 -2.510 1.00 91.38 99 LEU A O 1
ATOM 798 N N . MET A 1 100 ? -7.133 -8.430 -1.447 1.00 92.56 100 MET A N 1
ATOM 799 C CA . MET A 1 100 ? -7.519 -7.407 -2.413 1.00 92.56 100 MET A CA 1
ATOM 800 C C . MET A 1 100 ? -6.291 -6.926 -3.185 1.00 92.56 100 MET A C 1
ATOM 802 O O . MET A 1 100 ? -5.187 -6.881 -2.649 1.00 92.56 100 MET A O 1
ATOM 806 N N . SER A 1 101 ? -6.489 -6.553 -4.451 1.00 94.00 101 SER A N 1
ATOM 807 C CA . SER A 1 101 ? -5.440 -5.862 -5.201 1.00 94.00 101 SER A CA 1
ATOM 808 C C . SER A 1 101 ? -5.339 -4.423 -4.689 1.00 94.00 101 SER A C 1
ATOM 810 O O . SER A 1 101 ? -6.384 -3.776 -4.585 1.00 94.00 101 SER A O 1
ATOM 812 N N . PRO A 1 102 ? -4.136 -3.899 -4.395 1.00 91.19 102 PRO A N 1
ATOM 813 C CA . PRO A 1 102 ? -3.964 -2.498 -4.008 1.00 91.19 102 PRO A CA 1
ATOM 814 C C . PRO A 1 102 ? -4.127 -1.533 -5.193 1.00 91.19 102 PRO A C 1
ATOM 816 O O . PRO A 1 102 ? -4.233 -0.329 -4.989 1.00 91.19 102 PRO A O 1
ATOM 819 N N . MET A 1 103 ? -4.119 -2.053 -6.424 1.00 92.69 103 MET A N 1
ATOM 820 C CA . MET A 1 103 ? -4.240 -1.281 -7.659 1.00 92.69 103 MET A CA 1
ATOM 821 C C . MET A 1 103 ? -5.065 -2.030 -8.703 1.00 92.69 103 MET A C 1
ATOM 823 O O . MET A 1 103 ? -5.115 -3.265 -8.706 1.00 92.69 103 MET A O 1
ATOM 827 N N . ASP A 1 104 ? -5.657 -1.288 -9.627 1.00 89.88 104 ASP A N 1
ATOM 828 C CA . ASP A 1 104 ? -6.247 -1.867 -10.827 1.00 89.88 104 ASP A CA 1
ATOM 829 C C . ASP A 1 104 ? -5.148 -2.300 -11.802 1.00 89.88 104 ASP A C 1
ATOM 831 O O . ASP A 1 104 ? -4.118 -1.640 -11.956 1.00 89.88 104 ASP A O 1
ATOM 835 N N . GLY A 1 105 ? -5.354 -3.426 -12.479 1.00 90.50 105 GLY A N 1
ATOM 836 C CA . GLY A 1 105 ? -4.362 -3.953 -13.402 1.00 90.50 105 GLY A CA 1
ATOM 837 C C . GLY A 1 105 ? -4.715 -5.324 -13.951 1.00 90.50 105 GLY A C 1
ATOM 838 O O . GLY A 1 105 ? -5.818 -5.840 -13.778 1.00 90.50 105 GLY A O 1
ATOM 839 N N . TYR A 1 106 ? -3.740 -5.916 -14.623 1.00 90.69 106 TYR A N 1
ATOM 840 C CA . TYR A 1 106 ? -3.825 -7.225 -15.246 1.00 90.69 106 TYR A CA 1
ATOM 841 C C . TYR A 1 106 ? -3.174 -8.273 -14.352 1.00 90.69 106 TYR A C 1
ATOM 843 O O . TYR A 1 106 ? -2.123 -8.034 -13.762 1.00 90.69 106 TYR A O 1
ATOM 851 N N . VAL A 1 107 ? -3.756 -9.467 -14.287 1.00 92.38 107 VAL A N 1
ATOM 852 C CA . VAL A 1 107 ? -3.109 -10.606 -13.631 1.00 92.38 107 VAL A CA 1
ATOM 853 C C . VAL A 1 107 ? -1.974 -11.100 -14.527 1.00 92.38 107 VAL A C 1
ATOM 855 O O . VAL A 1 107 ? -2.219 -11.663 -15.590 1.00 92.38 107 VAL A O 1
ATOM 858 N N . GLY A 1 108 ? -0.730 -10.867 -14.108 1.00 90.44 108 GLY A N 1
ATOM 859 C CA . GLY A 1 108 ? 0.463 -11.304 -14.832 1.00 90.44 108 GLY A CA 1
ATOM 860 C C . GLY A 1 108 ? 0.767 -12.783 -14.611 1.00 90.44 108 GLY A C 1
ATOM 861 O O . GLY A 1 108 ? 1.041 -13.518 -15.557 1.00 90.44 108 GLY A O 1
ATOM 862 N N . ARG A 1 109 ? 0.691 -13.239 -13.358 1.00 92.00 109 ARG A N 1
ATOM 863 C CA . ARG A 1 109 ? 0.907 -14.644 -12.996 1.00 92.00 109 ARG A CA 1
ATOM 864 C C . ARG A 1 109 ? 0.031 -15.030 -11.816 1.00 92.00 109 ARG A C 1
ATOM 866 O O . ARG A 1 109 ? -0.082 -14.268 -10.861 1.00 92.00 109 ARG A O 1
ATOM 873 N N . ARG A 1 110 ? -0.551 -16.226 -11.877 1.00 93.06 110 ARG A N 1
ATOM 874 C CA . ARG A 1 110 ? -1.225 -16.881 -10.753 1.00 93.06 110 ARG A CA 1
ATOM 875 C C . ARG A 1 110 ? -0.333 -18.015 -10.256 1.00 93.06 110 ARG A C 1
ATOM 877 O O . ARG A 1 110 ? 0.109 -18.826 -11.062 1.00 93.06 110 ARG A O 1
ATOM 884 N N . TYR A 1 111 ? -0.043 -18.029 -8.960 1.00 93.06 111 TYR A N 1
ATOM 885 C CA . TYR A 1 111 ? 0.836 -19.019 -8.327 1.00 93.06 111 TYR A CA 1
ATOM 886 C C . TYR A 1 111 ? 0.060 -20.135 -7.624 1.00 93.06 111 TYR A C 1
ATOM 888 O O . TYR A 1 111 ? 0.619 -21.199 -7.380 1.00 93.06 111 TYR A O 1
ATOM 896 N N . LEU A 1 112 ? -1.210 -19.889 -7.294 1.00 91.19 112 LEU A N 1
ATOM 897 C CA . LEU A 1 112 ? -2.072 -20.816 -6.568 1.00 91.19 112 LEU A CA 1
ATOM 898 C C . LEU A 1 112 ? -3.432 -20.932 -7.247 1.00 91.19 112 LEU A C 1
ATOM 900 O O . LEU A 1 112 ? -3.988 -19.941 -7.728 1.00 91.19 112 LEU A O 1
ATOM 904 N N . ASP A 1 113 ? -3.969 -22.144 -7.248 1.00 89.94 113 ASP A N 1
ATOM 905 C CA . ASP A 1 113 ? -5.314 -22.436 -7.725 1.00 89.94 113 ASP A CA 1
ATOM 906 C C . ASP A 1 113 ? -6.307 -22.525 -6.553 1.00 89.94 113 ASP A C 1
ATOM 908 O O . ASP A 1 113 ? -5.903 -22.782 -5.413 1.00 89.94 113 ASP A O 1
ATOM 912 N N . PRO A 1 114 ? -7.611 -22.312 -6.802 1.00 89.81 114 PRO A N 1
ATOM 913 C CA . PRO A 1 114 ? -8.639 -22.470 -5.779 1.00 89.81 114 PRO A CA 1
ATOM 914 C C . PRO A 1 114 ? -8.579 -23.853 -5.118 1.00 89.81 114 PRO A C 1
ATOM 916 O O . PRO A 1 114 ? -8.479 -24.870 -5.801 1.00 89.81 114 PRO A O 1
ATOM 919 N N . GLY A 1 115 ? -8.648 -23.879 -3.787 1.00 90.25 115 GLY A N 1
ATOM 920 C CA . GLY A 1 115 ? -8.537 -25.102 -2.985 1.00 90.25 115 GLY A CA 1
ATOM 921 C C . GLY A 1 115 ? -7.104 -25.496 -2.606 1.00 90.25 115 GLY A C 1
ATOM 922 O O . GLY A 1 115 ? -6.923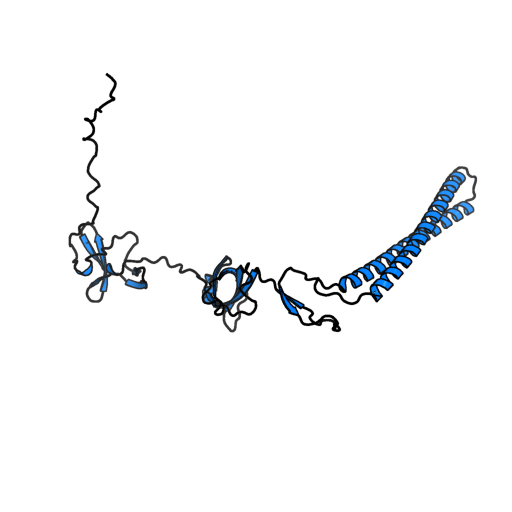 -26.432 -1.831 1.00 90.25 115 GLY A O 1
ATOM 923 N N . ALA A 1 116 ? -6.081 -24.795 -3.105 1.00 89.69 116 ALA A N 1
ATOM 924 C CA . ALA A 1 116 ? -4.710 -24.997 -2.652 1.00 89.69 116 ALA A CA 1
ATOM 925 C C . ALA A 1 116 ? -4.484 -24.408 -1.248 1.00 89.69 116 ALA A C 1
ATOM 927 O O . ALA A 1 116 ? -5.009 -23.348 -0.905 1.00 89.69 116 ALA A O 1
ATOM 928 N N . LEU A 1 117 ? -3.639 -25.071 -0.456 1.00 89.06 117 LEU A N 1
ATOM 929 C CA . LEU A 1 117 ? -3.198 -24.564 0.841 1.00 89.06 117 LEU A CA 1
ATOM 930 C C . LEU A 1 117 ? -2.194 -23.413 0.650 1.00 89.06 117 LEU A C 1
ATOM 932 O O . LEU A 1 117 ? -1.160 -23.586 0.000 1.00 89.06 117 LEU A O 1
ATOM 936 N N . LEU A 1 118 ? -2.480 -22.251 1.242 1.00 89.00 118 LEU A N 1
ATOM 937 C CA . LEU A 1 118 ? -1.597 -21.084 1.211 1.00 89.00 118 LEU A CA 1
ATOM 938 C C . LEU A 1 118 ? -0.625 -21.102 2.397 1.00 89.00 118 LEU A C 1
ATOM 940 O O . LEU A 1 118 ? -1.038 -21.031 3.552 1.00 89.00 118 LEU A O 1
ATOM 944 N N . ASN A 1 119 ? 0.675 -21.122 2.104 1.00 90.25 119 ASN A N 1
ATOM 945 C CA . ASN A 1 119 ? 1.712 -20.935 3.118 1.00 90.25 119 ASN A CA 1
ATOM 946 C C . ASN A 1 119 ? 1.999 -19.439 3.351 1.00 90.25 119 ASN A C 1
ATOM 948 O O . ASN A 1 119 ? 1.945 -18.653 2.400 1.00 90.25 119 ASN A O 1
ATOM 952 N N . PRO A 1 120 ? 2.376 -19.029 4.578 1.00 86.38 120 PRO A N 1
ATOM 953 C CA . PRO A 1 120 ? 2.826 -17.666 4.843 1.00 86.38 120 PRO A CA 1
ATOM 954 C C . PRO A 1 120 ? 3.964 -17.246 3.906 1.00 86.38 120 PRO A C 1
ATOM 956 O O . PRO A 1 120 ? 4.880 -18.024 3.642 1.00 86.38 120 PRO A O 1
ATOM 959 N N . ASN A 1 121 ? 3.915 -16.001 3.429 1.00 87.25 121 ASN A N 1
ATOM 960 C CA . ASN A 1 121 ? 4.874 -15.405 2.486 1.00 87.25 121 ASN A CA 1
ATOM 961 C C . ASN A 1 121 ? 4.928 -16.048 1.088 1.00 87.25 121 ASN A C 1
ATOM 963 O O . ASN A 1 121 ? 5.752 -15.638 0.270 1.00 87.25 121 ASN A O 1
ATOM 967 N N . ALA A 1 122 ? 4.067 -17.021 0.779 1.00 90.69 122 ALA A N 1
ATOM 968 C CA . ALA A 1 122 ? 3.965 -17.530 -0.580 1.00 90.69 122 ALA A CA 1
ATOM 969 C C . ALA A 1 122 ? 3.263 -16.494 -1.482 1.00 90.69 122 ALA A C 1
ATOM 971 O O . ALA A 1 122 ? 2.236 -15.928 -1.091 1.00 90.69 122 ALA A O 1
ATOM 972 N N . PRO A 1 123 ? 3.782 -16.233 -2.694 1.00 91.50 123 PRO A N 1
ATOM 973 C CA . PRO A 1 123 ? 3.100 -15.370 -3.645 1.00 91.50 123 PRO A CA 1
ATOM 974 C C . PRO A 1 123 ? 1.783 -16.020 -4.087 1.00 91.50 123 PRO A C 1
ATOM 976 O O . PRO A 1 123 ? 1.726 -17.225 -4.316 1.00 91.50 123 PRO A O 1
ATOM 979 N N . VAL A 1 124 ? 0.729 -15.212 -4.232 1.00 92.44 124 VAL A N 1
ATOM 980 C CA . VAL A 1 124 ? -0.602 -15.679 -4.667 1.00 92.44 124 VAL A CA 1
ATOM 981 C C . VAL A 1 124 ? -0.837 -15.305 -6.127 1.00 92.44 124 VAL A C 1
ATOM 983 O O . VAL A 1 124 ? -1.055 -16.163 -6.985 1.00 92.44 124 VAL A O 1
ATOM 986 N N . VAL A 1 125 ? -0.734 -14.009 -6.428 1.00 93.50 125 VAL A N 1
ATOM 987 C CA . VAL A 1 125 ? -0.918 -13.434 -7.762 1.00 93.50 125 VAL A CA 1
ATOM 988 C C . VAL A 1 125 ? 0.028 -12.247 -7.941 1.00 93.50 125 VAL A C 1
ATOM 990 O O . VAL A 1 125 ? 0.217 -11.459 -7.018 1.00 93.50 125 VAL A O 1
ATOM 993 N N . THR A 1 126 ? 0.583 -12.089 -9.140 1.00 93.31 126 THR A N 1
ATOM 994 C CA . THR A 1 126 ? 1.226 -10.844 -9.581 1.00 93.31 126 THR A CA 1
ATOM 995 C C . THR A 1 126 ? 0.219 -10.014 -10.363 1.00 93.31 126 THR A C 1
ATOM 997 O O . THR A 1 126 ? -0.327 -10.492 -11.359 1.00 93.31 126 THR A O 1
ATOM 1000 N N . VAL A 1 127 ? 0.004 -8.767 -9.943 1.00 93.75 127 VAL A N 1
ATOM 1001 C CA . VAL A 1 127 ? -0.821 -7.786 -10.660 1.00 93.75 127 VAL A CA 1
ATOM 1002 C C . VAL A 1 127 ? 0.093 -6.758 -11.321 1.00 93.75 127 VAL A C 1
ATOM 1004 O O . VAL A 1 127 ? 1.032 -6.269 -10.699 1.00 93.75 127 VAL A O 1
ATOM 1007 N N . LEU A 1 128 ? -0.169 -6.455 -12.588 1.00 92.44 128 LEU A N 1
ATOM 1008 C CA . LEU A 1 128 ? 0.625 -5.569 -13.432 1.00 92.44 128 LEU A CA 1
ATOM 1009 C C . LEU A 1 128 ? -0.230 -4.397 -13.913 1.00 92.44 128 LEU A C 1
ATOM 1011 O O . LEU A 1 128 ? -1.291 -4.597 -14.505 1.00 92.44 128 LEU A O 1
ATOM 1015 N N . GLN A 1 129 ? 0.259 -3.174 -13.739 1.00 92.06 129 GLN A N 1
ATOM 1016 C CA . GLN A 1 129 ? -0.327 -2.002 -14.381 1.00 92.06 129 GLN A CA 1
ATOM 1017 C C . GLN A 1 129 ? 0.343 -1.794 -15.744 1.00 92.06 129 GLN A C 1
ATOM 1019 O O . GLN A 1 129 ? 1.519 -1.456 -15.817 1.00 92.06 129 GLN A O 1
ATOM 1024 N N . LEU A 1 130 ? -0.403 -2.016 -16.831 1.00 91.44 130 LEU A N 1
ATOM 1025 C CA . LEU A 1 130 ? 0.140 -1.940 -18.196 1.00 91.44 130 LEU A CA 1
ATOM 1026 C C . LEU A 1 130 ? -0.142 -0.611 -18.904 1.00 91.44 130 LEU A C 1
ATOM 1028 O O . LEU A 1 130 ? 0.465 -0.351 -19.933 1.00 91.44 130 LEU A O 1
ATOM 1032 N N . SER A 1 131 ? -1.031 0.233 -18.371 1.00 90.44 131 SER A N 1
ATOM 1033 C CA . SER A 1 131 ? -1.447 1.496 -19.008 1.00 90.44 131 SER A CA 1
ATOM 1034 C C . SER A 1 131 ? -0.326 2.535 -19.106 1.00 90.44 131 SER A C 1
ATOM 1036 O O . SER A 1 131 ? -0.293 3.339 -20.039 1.00 90.44 131 SER A O 1
ATOM 1038 N N . ARG A 1 132 ? 0.595 2.511 -18.143 1.00 90.38 132 ARG A N 1
ATOM 1039 C CA . ARG A 1 132 ? 1.788 3.350 -18.077 1.00 90.38 132 ARG A CA 1
ATOM 1040 C C . ARG A 1 132 ? 2.960 2.442 -17.757 1.00 90.38 132 ARG A C 1
ATOM 1042 O O . ARG A 1 132 ? 2.952 1.778 -16.725 1.00 90.38 132 ARG A O 1
ATOM 1049 N N . MET A 1 133 ? 3.933 2.407 -18.651 1.00 92.56 133 MET A N 1
ATOM 1050 C CA . MET A 1 133 ? 5.121 1.580 -18.503 1.00 92.56 133 MET A CA 1
ATOM 1051 C C . MET A 1 133 ? 6.343 2.458 -18.295 1.00 92.56 133 MET A C 1
ATOM 1053 O O . MET A 1 133 ? 6.398 3.582 -18.787 1.00 92.56 133 MET A O 1
ATOM 1057 N N . VAL A 1 134 ? 7.324 1.928 -17.578 1.00 94.00 134 VAL A N 1
ATOM 1058 C CA . VAL A 1 134 ? 8.630 2.559 -17.417 1.00 94.00 134 VAL A CA 1
ATOM 1059 C C . VAL A 1 134 ? 9.670 1.589 -17.944 1.00 94.00 134 VAL A C 1
ATOM 1061 O O . VAL A 1 134 ? 9.647 0.408 -17.603 1.00 94.00 134 VAL A O 1
ATOM 1064 N N . THR A 1 135 ? 10.559 2.088 -18.793 1.00 94.00 135 THR A N 1
ATOM 1065 C CA . THR A 1 135 ? 11.760 1.366 -19.207 1.00 94.00 135 THR A CA 1
ATOM 1066 C C . THR A 1 135 ? 12.979 2.071 -18.642 1.00 94.00 135 THR A C 1
ATOM 1068 O O . THR A 1 135 ? 13.032 3.300 -18.616 1.00 94.00 135 THR A O 1
ATOM 1071 N N . GLU A 1 136 ? 13.963 1.294 -18.209 1.00 93.81 136 GLU A N 1
ATOM 1072 C CA . GLU A 1 136 ? 15.257 1.803 -17.768 1.00 93.81 136 GLU A CA 1
ATOM 1073 C C . GLU A 1 136 ? 16.289 1.602 -18.881 1.00 93.81 136 GLU A C 1
ATOM 1075 O O . GLU A 1 136 ? 16.321 0.554 -19.530 1.00 93.81 136 GLU A O 1
ATOM 1080 N N . VAL A 1 137 ? 17.118 2.615 -19.129 1.00 93.62 137 VAL A N 1
ATOM 1081 C CA . VAL A 1 137 ? 18.232 2.548 -20.077 1.00 93.62 137 VAL A CA 1
ATOM 1082 C C . VAL A 1 137 ? 19.489 3.155 -19.470 1.00 93.62 137 VAL A C 1
ATOM 1084 O O . VAL A 1 137 ? 19.449 4.216 -18.850 1.00 93.62 137 VAL A O 1
ATOM 1087 N N . SER A 1 138 ? 20.626 2.494 -19.668 1.00 94.50 138 SER A N 1
ATOM 1088 C CA . SER A 1 138 ? 21.934 2.998 -19.250 1.00 94.50 138 SER A CA 1
ATOM 1089 C C . SER A 1 138 ? 22.482 3.972 -20.293 1.00 94.50 138 SER A C 1
ATOM 1091 O O . SER A 1 138 ? 22.753 3.590 -21.433 1.00 94.50 138 SER A O 1
ATOM 1093 N N . VAL A 1 139 ? 22.666 5.234 -19.909 1.00 93.06 139 VAL A N 1
ATOM 1094 C CA . VAL A 1 139 ? 23.188 6.293 -20.781 1.00 93.06 139 VAL A CA 1
ATOM 1095 C C . VAL A 1 139 ? 24.627 6.635 -20.383 1.00 93.06 139 VAL A C 1
ATOM 1097 O O . VAL A 1 139 ? 24.863 6.958 -19.218 1.00 93.06 139 VAL A O 1
ATOM 1100 N N . PRO A 1 140 ? 25.604 6.593 -21.312 1.00 93.00 140 PRO A N 1
ATOM 1101 C CA . PRO A 1 140 ? 26.985 6.983 -21.028 1.00 93.00 140 PRO A CA 1
ATOM 1102 C C . PRO A 1 140 ? 27.117 8.423 -20.527 1.00 93.00 140 PRO A C 1
ATOM 1104 O O . PRO A 1 140 ? 26.447 9.328 -21.031 1.00 93.00 140 PRO A O 1
ATOM 1107 N N . GLU A 1 141 ? 28.046 8.642 -19.595 1.00 89.94 141 GLU A N 1
ATOM 1108 C CA . GLU A 1 141 ? 28.303 9.930 -18.933 1.00 89.94 141 GLU A CA 1
ATOM 1109 C C . GLU A 1 141 ? 28.413 11.111 -19.912 1.00 89.94 141 GLU A C 1
ATOM 1111 O O . GLU A 1 141 ? 27.829 12.170 -19.684 1.00 89.94 141 GLU A O 1
ATOM 1116 N N . GLN A 1 142 ? 29.088 10.911 -21.049 1.00 89.50 142 GLN A N 1
ATOM 1117 C CA . GLN A 1 142 ? 29.311 11.949 -22.063 1.00 89.50 142 GLN A CA 1
ATOM 1118 C C . GLN A 1 142 ? 28.022 12.565 -22.638 1.00 89.50 142 GLN A C 1
ATOM 1120 O O . GLN A 1 142 ? 28.051 13.685 -23.148 1.00 89.50 142 GLN A O 1
ATOM 1125 N N . TYR A 1 143 ? 26.895 11.851 -22.559 1.00 88.44 143 TYR A N 1
ATOM 1126 C CA . TYR A 1 143 ? 25.598 12.307 -23.059 1.00 88.44 143 TYR A CA 1
ATOM 1127 C C . TYR A 1 143 ? 24.706 12.914 -21.965 1.00 88.44 143 TYR A C 1
ATOM 1129 O O . TYR A 1 143 ? 23.734 13.600 -22.286 1.00 88.44 143 TYR A O 1
ATOM 1137 N N . LEU A 1 144 ? 25.036 12.722 -20.680 1.00 87.44 144 LEU A N 1
ATOM 1138 C CA . LEU A 1 144 ? 24.213 13.198 -19.559 1.00 87.44 144 LEU A CA 1
ATOM 1139 C C . LEU A 1 144 ? 24.105 14.724 -19.513 1.00 87.44 144 LEU A C 1
ATOM 1141 O O . LEU A 1 144 ? 23.067 15.256 -19.130 1.00 87.44 144 LEU A O 1
ATOM 1145 N N . SER A 1 145 ? 25.132 15.441 -19.978 1.00 87.25 145 SER A N 1
ATOM 1146 C CA . SER A 1 145 ? 25.130 16.908 -20.056 1.00 87.25 145 SER A CA 1
ATOM 1147 C C . SER A 1 145 ? 24.017 17.470 -20.947 1.00 87.25 145 SER A C 1
ATOM 1149 O O . SER A 1 145 ? 23.565 18.592 -20.705 1.00 87.25 145 SER A O 1
ATOM 1151 N N . ARG A 1 146 ? 23.525 16.692 -21.921 1.00 87.44 146 ARG A N 1
ATOM 1152 C CA . ARG A 1 146 ? 22.456 17.077 -22.863 1.00 87.44 146 ARG A CA 1
ATOM 1153 C C . ARG A 1 146 ? 21.094 16.485 -22.518 1.00 87.44 146 ARG A C 1
ATOM 1155 O O . ARG A 1 146 ? 20.073 16.952 -23.012 1.00 87.44 146 ARG A O 1
ATOM 1162 N N . LEU A 1 147 ? 21.064 15.468 -21.666 1.00 90.44 147 LEU A N 1
ATOM 1163 C CA . LEU A 1 147 ? 19.829 14.817 -21.263 1.00 90.44 147 LEU A CA 1
ATOM 1164 C C . LEU A 1 147 ? 19.109 15.647 -20.192 1.00 90.44 147 LEU A C 1
ATOM 1166 O O . LEU A 1 147 ? 19.713 16.080 -19.207 1.00 90.44 147 LEU A O 1
ATOM 1170 N N . ARG A 1 148 ? 17.807 15.873 -20.362 1.00 91.12 148 ARG A N 1
ATOM 1171 C CA . ARG A 1 148 ? 16.939 16.501 -19.361 1.00 91.12 148 ARG A CA 1
ATOM 1172 C C . ARG A 1 148 ? 15.689 15.652 -19.154 1.00 91.12 148 ARG A C 1
ATOM 1174 O O . ARG A 1 148 ? 15.274 14.872 -20.012 1.00 91.12 148 ARG A O 1
ATOM 1181 N N . VAL A 1 149 ? 15.077 15.813 -17.985 1.00 93.19 149 VAL A N 1
ATOM 1182 C CA . VAL A 1 149 ? 13.729 15.292 -17.743 1.00 93.19 149 VAL A CA 1
ATOM 1183 C C . VAL A 1 149 ? 12.775 15.974 -18.726 1.00 93.19 149 VAL A C 1
ATOM 1185 O O . VAL A 1 149 ? 12.832 17.188 -18.910 1.00 93.19 149 VAL A O 1
ATOM 1188 N N . GLY A 1 150 ? 11.925 15.184 -19.379 1.00 92.25 150 GLY A N 1
ATOM 1189 C CA . GLY A 1 150 ? 11.007 15.634 -20.424 1.00 92.25 150 GLY A CA 1
ATOM 1190 C C . GLY A 1 150 ? 11.513 15.461 -21.859 1.00 92.25 150 GLY A C 1
ATOM 1191 O O . GLY A 1 150 ? 10.705 15.613 -22.777 1.00 92.25 150 GLY A O 1
ATOM 1192 N N . ASN A 1 151 ? 12.787 15.100 -22.081 1.00 91.69 151 ASN A N 1
ATOM 1193 C CA . ASN A 1 151 ? 13.278 14.758 -23.421 1.00 91.69 151 ASN A CA 1
ATOM 1194 C C . ASN A 1 151 ? 12.414 13.653 -24.043 1.00 91.69 151 ASN A C 1
ATOM 1196 O O . ASN A 1 151 ? 12.041 12.687 -23.371 1.00 91.69 151 ASN A O 1
ATOM 1200 N N . SER A 1 152 ? 12.108 13.805 -25.331 1.00 92.62 152 SER A N 1
ATOM 1201 C CA . SER A 1 152 ? 11.318 12.822 -26.070 1.00 92.62 152 SER A CA 1
ATOM 1202 C C . SER A 1 152 ? 12.173 11.614 -26.439 1.00 92.62 152 SER A C 1
ATOM 1204 O O . SER A 1 152 ? 13.331 11.747 -26.840 1.00 92.62 152 SER A O 1
ATOM 1206 N N . ALA A 1 153 ? 11.579 10.434 -26.328 1.00 94.00 153 ALA A N 1
ATOM 1207 C CA . ALA A 1 153 ? 12.170 9.167 -26.710 1.00 94.00 153 ALA A CA 1
ATOM 1208 C C . ALA A 1 153 ? 11.204 8.408 -27.621 1.00 94.00 153 ALA A C 1
ATOM 1210 O O . ALA A 1 153 ? 9.992 8.405 -27.406 1.00 94.00 153 ALA A O 1
ATOM 1211 N N . LYS A 1 154 ? 11.752 7.744 -28.634 1.00 94.25 154 LYS A N 1
ATOM 1212 C CA . LYS A 1 154 ? 11.038 6.793 -29.484 1.00 94.25 154 LYS A CA 1
ATOM 1213 C C . LYS A 1 154 ? 11.414 5.389 -29.046 1.00 94.25 154 LYS A C 1
ATOM 1215 O O . LYS A 1 154 ? 12.596 5.055 -28.987 1.00 94.25 154 LYS A O 1
ATOM 1220 N N . ILE A 1 155 ? 10.415 4.581 -28.733 1.00 93.81 155 ILE A N 1
ATOM 1221 C CA . ILE A 1 155 ? 10.580 3.216 -28.255 1.00 93.81 155 ILE A CA 1
ATOM 1222 C C . ILE A 1 155 ? 10.008 2.280 -29.307 1.00 93.81 155 ILE A C 1
ATOM 1224 O O . ILE A 1 155 ? 8.886 2.456 -29.762 1.00 93.81 155 ILE A O 1
ATOM 1228 N N . SER A 1 156 ? 10.777 1.277 -29.697 1.00 92.56 156 SER A N 1
ATOM 1229 C CA . SER A 1 156 ? 10.342 0.233 -30.623 1.00 92.56 156 SER A CA 1
ATOM 1230 C C . SER A 1 156 ? 10.620 -1.130 -30.008 1.00 92.56 156 SER A C 1
ATOM 1232 O O . SER A 1 156 ? 11.594 -1.297 -29.276 1.00 92.56 156 SER A O 1
ATOM 1234 N N . VAL A 1 157 ? 9.755 -2.102 -30.278 1.00 91.31 157 VAL A N 1
ATOM 1235 C CA . VAL A 1 157 ? 9.943 -3.494 -29.854 1.00 91.31 157 VAL A CA 1
ATOM 1236 C C . VAL A 1 157 ? 9.866 -4.385 -31.086 1.00 91.31 157 VAL A C 1
ATOM 1238 O O . VAL A 1 157 ? 8.946 -4.253 -31.897 1.00 91.31 157 VAL A O 1
ATOM 1241 N N . ASP A 1 158 ? 10.817 -5.306 -31.230 1.00 86.44 158 ASP A N 1
ATOM 1242 C CA . ASP A 1 158 ? 10.940 -6.134 -32.440 1.00 86.44 158 ASP A CA 1
ATOM 1243 C C . ASP A 1 158 ? 9.680 -6.986 -32.686 1.00 86.44 158 ASP A C 1
ATOM 1245 O O . ASP A 1 158 ? 9.274 -7.225 -33.823 1.00 86.44 158 ASP A O 1
ATOM 1249 N N . ALA A 1 159 ? 8.996 -7.379 -31.607 1.00 84.81 159 ALA A N 1
ATOM 1250 C CA . ALA A 1 159 ? 7.771 -8.173 -31.654 1.00 84.81 159 ALA A CA 1
ATOM 1251 C C . ALA A 1 159 ? 6.559 -7.448 -32.277 1.00 84.81 159 ALA A C 1
ATOM 1253 O O . ALA A 1 159 ? 5.605 -8.115 -32.673 1.00 84.81 159 ALA A O 1
ATOM 1254 N N . LEU A 1 160 ? 6.570 -6.110 -32.366 1.00 86.06 160 LEU A N 1
ATOM 1255 C CA . LEU A 1 160 ? 5.446 -5.306 -32.872 1.00 86.06 160 LEU A CA 1
ATOM 1256 C C . LEU A 1 160 ? 5.709 -4.707 -34.266 1.00 86.06 160 LEU A C 1
ATOM 1258 O O . LEU A 1 160 ? 5.138 -3.677 -34.613 1.00 86.06 160 LEU A O 1
ATOM 1262 N N . GLN A 1 161 ? 6.553 -5.358 -35.077 1.00 82.50 161 GLN A N 1
ATOM 1263 C CA . GLN A 1 161 ? 6.710 -5.097 -36.521 1.00 82.50 161 GLN A CA 1
ATOM 1264 C C . GLN A 1 161 ? 6.903 -3.608 -36.881 1.00 82.50 161 GLN A C 1
ATOM 1266 O O . GLN A 1 161 ? 6.255 -3.080 -37.782 1.00 82.50 161 GLN A O 1
ATOM 1271 N N . GLY A 1 162 ? 7.795 -2.915 -36.168 1.00 79.56 162 GLY A N 1
ATOM 1272 C CA . GLY A 1 162 ? 8.147 -1.521 -36.468 1.00 79.56 162 GLY A CA 1
ATOM 1273 C C . GLY A 1 162 ? 7.202 -0.463 -35.891 1.00 79.56 162 GLY A C 1
ATOM 1274 O O . GLY A 1 162 ? 7.374 0.716 -36.194 1.00 79.56 162 GLY A O 1
ATOM 1275 N N . GLN A 1 163 ? 6.236 -0.838 -35.044 1.00 88.38 163 GLN A N 1
ATOM 1276 C CA . GLN A 1 163 ? 5.485 0.141 -34.255 1.00 88.38 163 GLN A CA 1
ATOM 1277 C C . GLN A 1 163 ? 6.420 0.937 -33.337 1.00 88.38 163 GLN A C 1
ATOM 1279 O O . GLN A 1 163 ? 7.285 0.376 -32.658 1.00 88.38 163 GLN A O 1
ATOM 1284 N N . VAL A 1 164 ? 6.213 2.253 -33.317 1.00 90.94 164 VAL A N 1
ATOM 1285 C CA . VAL A 1 164 ? 6.960 3.190 -32.479 1.00 90.94 164 VAL A CA 1
ATOM 1286 C C . VAL A 1 164 ? 6.020 3.767 -31.433 1.00 90.94 164 VAL A C 1
ATOM 1288 O O . VAL A 1 164 ? 4.958 4.293 -31.756 1.00 90.94 164 VAL A O 1
ATOM 1291 N N . PHE A 1 165 ? 6.443 3.680 -30.182 1.00 92.94 165 PHE A N 1
ATOM 1292 C CA . PHE A 1 165 ? 5.787 4.256 -29.024 1.00 92.94 165 PHE A CA 1
ATOM 1293 C C . PHE A 1 165 ? 6.543 5.509 -28.609 1.00 92.94 165 PHE A C 1
ATOM 1295 O O . PHE A 1 165 ? 7.774 5.520 -28.551 1.00 92.94 165 PHE A O 1
ATOM 1302 N N . GLU A 1 166 ? 5.805 6.569 -28.318 1.00 92.69 166 GLU A N 1
ATOM 1303 C CA . GLU A 1 166 ? 6.388 7.782 -27.766 1.00 92.69 166 GLU A CA 1
ATOM 1304 C C . GLU A 1 166 ? 6.515 7.653 -26.251 1.00 92.69 166 GLU A C 1
ATOM 1306 O O . GLU A 1 166 ? 5.586 7.236 -25.553 1.00 92.69 166 GLU A O 1
ATOM 1311 N N . GLY A 1 167 ? 7.681 8.033 -25.744 1.00 94.19 167 GLY A N 1
ATOM 1312 C CA . GLY A 1 167 ? 7.948 8.130 -24.323 1.00 94.19 167 GLY A CA 1
ATOM 1313 C C . GLY A 1 167 ? 8.692 9.407 -23.983 1.00 94.19 167 GLY A C 1
ATOM 1314 O O . GLY A 1 167 ? 9.174 10.136 -24.855 1.00 94.19 167 GLY A O 1
ATOM 1315 N N . LYS A 1 168 ? 8.773 9.694 -22.690 1.00 95.38 168 LYS A N 1
ATOM 1316 C CA . LYS A 1 168 ? 9.484 10.860 -22.169 1.00 95.38 168 LYS A CA 1
ATOM 1317 C C . LYS A 1 168 ? 10.390 10.449 -21.029 1.00 95.38 168 LYS A C 1
ATOM 1319 O O . LYS A 1 168 ? 10.014 9.615 -20.209 1.00 95.38 168 LYS A O 1
ATOM 1324 N N . VAL A 1 169 ? 11.568 11.060 -20.964 1.00 95.50 169 VAL A N 1
ATOM 1325 C CA . VAL A 1 169 ? 12.478 10.883 -19.830 1.00 95.50 169 VAL A CA 1
ATOM 1326 C C . VAL A 1 169 ? 11.775 11.373 -18.569 1.00 95.50 169 VAL A C 1
ATOM 1328 O O . VAL A 1 169 ? 11.482 12.562 -18.444 1.00 95.50 169 VAL A O 1
ATOM 1331 N N . ALA A 1 170 ? 11.496 10.458 -17.649 1.00 96.25 170 ALA A N 1
ATOM 1332 C CA . ALA A 1 170 ? 10.819 10.744 -16.391 1.00 96.25 170 ALA A CA 1
ATOM 1333 C C . ALA A 1 170 ? 11.828 11.016 -15.273 1.00 96.25 170 ALA A C 1
ATOM 1335 O O . ALA A 1 170 ? 11.623 11.910 -14.452 1.00 96.25 170 ALA A O 1
ATOM 1336 N N . ARG A 1 171 ? 12.943 10.277 -15.264 1.00 96.00 171 ARG A N 1
ATOM 1337 C CA . ARG A 1 171 ? 13.974 10.390 -14.232 1.00 96.00 171 ARG A CA 1
ATOM 1338 C C . ARG A 1 171 ? 15.352 10.081 -14.798 1.00 96.00 171 ARG A C 1
ATOM 1340 O O . ARG A 1 171 ? 15.513 9.209 -15.643 1.00 96.00 171 ARG A O 1
ATOM 1347 N N . ILE A 1 172 ? 16.353 10.789 -14.291 1.00 95.00 172 ILE A N 1
ATOM 1348 C CA . ILE A 1 172 ? 17.768 10.526 -14.551 1.00 95.00 172 ILE A CA 1
ATOM 1349 C C . ILE A 1 172 ? 18.400 10.233 -13.194 1.00 95.00 172 ILE A C 1
ATOM 1351 O O . ILE A 1 172 ? 18.247 11.027 -12.262 1.00 95.00 172 ILE A O 1
ATOM 1355 N N . SER A 1 173 ? 19.064 9.088 -13.054 1.00 94.44 173 SER A N 1
ATOM 1356 C CA . SER A 1 173 ? 19.748 8.736 -11.815 1.00 94.44 173 SER A CA 1
ATOM 1357 C C . SER A 1 173 ? 20.892 9.724 -11.546 1.00 94.44 173 SER A C 1
ATOM 1359 O O . SER A 1 173 ? 21.718 9.964 -12.431 1.00 94.44 173 SER A O 1
ATOM 1361 N N . PRO A 1 174 ? 20.992 10.285 -10.328 1.00 89.88 174 PRO A N 1
ATOM 1362 C CA . PRO A 1 174 ? 22.129 11.122 -9.953 1.00 89.88 174 PRO A CA 1
ATOM 1363 C C . PRO A 1 174 ? 23.405 10.299 -9.715 1.00 89.88 174 PRO A C 1
ATOM 1365 O O . PRO A 1 174 ? 24.492 10.865 -9.642 1.00 89.88 174 PRO A O 1
ATOM 1368 N N . LEU A 1 175 ? 23.279 8.975 -9.571 1.00 91.75 175 LEU A N 1
ATOM 1369 C CA . LEU A 1 175 ? 24.394 8.061 -9.354 1.00 91.75 175 LEU A CA 1
ATOM 1370 C C . LEU A 1 175 ? 24.834 7.434 -10.679 1.00 91.75 175 LEU A C 1
ATOM 1372 O O . LEU A 1 175 ? 23.998 6.910 -11.420 1.00 91.75 175 LEU A O 1
ATOM 1376 N N . LEU A 1 176 ? 26.144 7.460 -10.931 1.00 92.19 176 LEU A N 1
ATOM 1377 C CA . LEU A 1 176 ? 26.775 6.767 -12.048 1.00 92.19 176 LEU A CA 1
ATOM 1378 C C . LEU A 1 176 ? 27.291 5.399 -11.600 1.00 92.19 176 LEU A C 1
ATOM 1380 O O . LEU A 1 176 ? 27.889 5.262 -10.531 1.00 92.19 176 LEU A O 1
ATOM 1384 N N . ASP A 1 177 ? 27.123 4.408 -12.466 1.00 93.31 177 ASP A N 1
ATOM 1385 C CA . ASP A 1 177 ? 27.842 3.147 -12.379 1.00 93.31 177 ASP A CA 1
ATOM 1386 C C . ASP A 1 177 ? 29.306 3.389 -12.778 1.00 93.31 177 ASP A C 1
ATOM 1388 O O . ASP A 1 177 ? 29.613 3.775 -13.909 1.00 93.31 177 ASP A O 1
ATOM 1392 N N . THR A 1 178 ? 30.227 3.197 -11.834 1.00 91.38 178 THR A N 1
ATOM 1393 C CA . THR A 1 178 ? 31.651 3.508 -12.023 1.00 91.38 178 THR A CA 1
ATOM 1394 C C . THR A 1 178 ? 32.376 2.510 -12.925 1.00 91.38 178 THR A C 1
ATOM 1396 O O . THR A 1 178 ? 33.403 2.866 -13.505 1.00 91.38 178 THR A O 1
ATOM 1399 N N . ALA A 1 179 ? 31.854 1.288 -13.074 1.00 94.44 179 ALA A N 1
ATOM 1400 C CA . ALA A 1 179 ? 32.446 0.256 -13.920 1.00 94.44 179 ALA A CA 1
ATOM 1401 C C . ALA A 1 179 ? 32.158 0.520 -15.404 1.00 94.44 179 ALA A C 1
ATOM 1403 O O . ALA A 1 179 ? 33.037 0.360 -16.249 1.00 94.44 179 ALA A O 1
ATOM 1404 N N . THR A 1 180 ? 30.940 0.962 -15.716 1.00 93.88 180 THR A N 1
ATOM 1405 C CA . THR A 1 180 ? 30.482 1.210 -17.093 1.00 93.88 180 THR A CA 1
ATOM 1406 C C . THR A 1 180 ? 30.494 2.687 -17.489 1.00 93.88 180 THR A C 1
ATOM 1408 O O . THR A 1 180 ? 30.371 2.998 -18.672 1.00 93.88 180 THR A O 1
ATOM 1411 N N . ARG A 1 181 ? 30.654 3.602 -16.521 1.00 93.25 181 ARG A N 1
ATOM 1412 C CA . ARG A 1 181 ? 30.505 5.061 -16.688 1.00 93.25 181 ARG A CA 1
ATOM 1413 C C . ARG A 1 181 ? 29.169 5.446 -17.326 1.00 93.25 181 ARG A C 1
ATOM 1415 O O . ARG A 1 181 ? 29.102 6.292 -18.222 1.00 93.25 181 ARG A O 1
ATOM 1422 N N . THR A 1 182 ? 28.099 4.804 -16.871 1.00 94.69 182 THR A N 1
ATOM 1423 C CA . THR A 1 182 ? 26.729 5.078 -17.319 1.00 94.69 182 THR A CA 1
ATOM 1424 C C . THR A 1 182 ? 25.856 5.545 -16.158 1.00 94.69 182 THR A C 1
ATOM 1426 O O . THR A 1 182 ? 26.153 5.276 -14.996 1.00 94.69 182 THR A O 1
ATOM 1429 N N . SER A 1 183 ? 24.774 6.257 -16.465 1.00 94.00 183 SER A N 1
ATOM 1430 C CA . SER A 1 183 ? 23.695 6.551 -15.520 1.00 94.00 183 SER A CA 1
ATOM 1431 C C . SER A 1 183 ? 22.392 5.921 -16.006 1.00 94.00 183 SER A C 1
ATOM 1433 O O . SER A 1 183 ? 22.108 5.913 -17.207 1.00 94.00 183 SER A O 1
ATOM 1435 N N . ALA A 1 184 ? 21.609 5.383 -15.071 1.00 95.56 184 ALA A N 1
ATOM 1436 C CA . ALA A 1 184 ? 20.287 4.837 -15.344 1.00 95.56 184 ALA A CA 1
ATOM 1437 C C . ALA A 1 184 ? 19.280 5.963 -15.617 1.00 95.56 184 ALA A C 1
ATOM 1439 O O . ALA A 1 184 ? 19.141 6.907 -14.834 1.00 95.56 184 ALA A O 1
ATOM 1440 N N . VAL A 1 185 ? 18.566 5.853 -16.731 1.00 95.31 185 VAL A N 1
ATOM 1441 C CA . VAL A 1 185 ? 17.549 6.803 -17.179 1.00 95.31 185 VAL A CA 1
ATOM 1442 C C . VAL A 1 185 ? 16.230 6.066 -17.326 1.00 95.31 185 VAL A C 1
ATOM 1444 O O . VAL A 1 185 ? 16.137 5.090 -18.064 1.00 95.31 185 VAL A O 1
ATOM 1447 N N . GLU A 1 186 ? 15.204 6.556 -16.642 1.00 96.44 186 GLU A N 1
ATOM 1448 C CA . GLU A 1 186 ? 13.849 6.024 -16.720 1.00 96.44 186 GLU A CA 1
ATOM 1449 C C . GLU A 1 186 ? 13.038 6.812 -17.743 1.00 96.44 186 GLU A C 1
ATOM 1451 O O . GLU A 1 186 ? 12.964 8.046 -17.700 1.00 96.44 186 GLU A O 1
ATOM 1456 N N . ILE A 1 187 ? 12.398 6.085 -18.650 1.00 95.94 187 ILE A N 1
ATOM 1457 C CA . ILE A 1 187 ? 11.549 6.636 -19.699 1.00 95.94 187 ILE A CA 1
ATOM 1458 C C . ILE A 1 187 ? 10.142 6.102 -19.489 1.00 95.94 187 ILE A C 1
ATOM 1460 O O . ILE A 1 187 ? 9.913 4.892 -19.498 1.00 95.94 187 ILE A O 1
ATOM 1464 N N . GLU A 1 188 ? 9.201 7.020 -19.304 1.00 96.12 188 GLU A N 1
ATOM 1465 C CA . GLU A 1 188 ? 7.786 6.703 -19.192 1.00 96.12 188 GLU A CA 1
ATOM 1466 C C . GLU A 1 188 ? 7.163 6.591 -20.586 1.00 96.12 188 GLU A C 1
ATOM 1468 O O . GLU A 1 188 ? 7.377 7.452 -21.443 1.00 96.12 188 GLU A O 1
ATOM 1473 N N . ILE A 1 189 ? 6.380 5.536 -20.797 1.00 95.00 189 ILE A N 1
ATOM 1474 C CA . ILE A 1 189 ? 5.729 5.192 -22.059 1.00 95.00 189 ILE A CA 1
ATOM 1475 C C . ILE A 1 189 ? 4.230 5.037 -21.803 1.00 95.00 189 ILE A C 1
ATOM 1477 O O . ILE A 1 189 ? 3.802 4.249 -20.950 1.00 95.00 189 ILE A O 1
ATOM 1481 N N . ALA A 1 190 ? 3.419 5.770 -22.563 1.00 92.56 190 ALA A N 1
ATOM 1482 C CA . ALA A 1 190 ? 1.973 5.596 -22.543 1.00 92.56 190 ALA A CA 1
ATOM 1483 C C . ALA A 1 190 ? 1.591 4.326 -23.320 1.00 92.56 190 ALA A C 1
ATOM 1485 O O . ALA A 1 190 ? 1.931 4.179 -24.491 1.00 92.56 190 ALA A O 1
ATOM 1486 N N . ASN A 1 191 ? 0.856 3.418 -22.680 1.00 93.31 191 ASN A N 1
ATOM 1487 C CA . ASN A 1 191 ? 0.420 2.151 -23.272 1.00 93.31 191 ASN A CA 1
ATOM 1488 C C . ASN A 1 191 ? -1.074 1.888 -22.983 1.00 93.31 191 ASN A C 1
ATOM 1490 O O . ASN A 1 191 ? -1.437 0.863 -22.403 1.00 93.31 191 ASN A O 1
ATOM 1494 N N . PRO A 1 192 ? -1.982 2.807 -23.371 1.00 89.25 192 PRO A N 1
ATOM 1495 C CA . PRO A 1 192 ? -3.406 2.695 -23.045 1.00 89.25 192 PRO A CA 1
ATOM 1496 C C . PRO A 1 192 ? -4.066 1.449 -23.654 1.00 89.25 192 PRO A C 1
ATOM 1498 O O . PRO A 1 192 ? -4.995 0.902 -23.069 1.00 89.25 192 PRO A O 1
ATOM 1501 N N . ALA A 1 193 ? -3.565 0.975 -24.799 1.00 88.75 193 ALA A N 1
ATOM 1502 C CA . ALA A 1 193 ? -4.049 -0.230 -25.470 1.00 88.75 193 ALA A CA 1
ATOM 1503 C C . ALA A 1 193 ? -3.431 -1.536 -24.927 1.00 88.75 193 ALA A C 1
ATOM 1505 O O . ALA A 1 193 ? -3.726 -2.602 -25.462 1.00 88.75 193 ALA A O 1
ATOM 1506 N N . ALA A 1 194 ? -2.564 -1.464 -23.905 1.00 89.31 194 ALA A N 1
ATOM 1507 C CA . ALA A 1 194 ? -1.863 -2.608 -23.312 1.00 89.31 194 ALA A CA 1
ATOM 1508 C C . ALA A 1 194 ? -1.140 -3.509 -24.344 1.00 89.31 194 ALA A C 1
ATOM 1510 O O . ALA A 1 194 ? -1.057 -4.726 -24.178 1.00 89.31 194 ALA A O 1
ATOM 1511 N N . GLN A 1 195 ? -0.631 -2.911 -25.428 1.00 90.44 195 GLN A N 1
ATOM 1512 C CA . GLN A 1 195 ? 0.065 -3.616 -26.511 1.00 90.44 195 GLN A CA 1
ATOM 1513 C C . GLN A 1 195 ? 1.492 -3.988 -26.111 1.00 90.44 195 GLN A C 1
ATOM 1515 O O . GLN A 1 195 ? 1.953 -5.092 -26.409 1.00 90.44 195 GLN A O 1
ATOM 1520 N N . LEU A 1 196 ? 2.174 -3.084 -25.404 1.00 90.94 196 LEU A N 1
ATOM 1521 C CA . LEU A 1 196 ? 3.453 -3.388 -24.776 1.00 90.94 196 LEU A CA 1
ATOM 1522 C C . LEU A 1 196 ? 3.220 -4.283 -23.556 1.00 90.94 196 LEU A C 1
ATOM 1524 O O . LEU A 1 196 ? 2.335 -4.025 -22.736 1.00 90.94 196 LEU A O 1
ATOM 1528 N N . LYS A 1 197 ? 4.029 -5.336 -23.442 1.00 89.75 197 LYS A N 1
ATOM 1529 C CA . LYS A 1 197 ? 4.037 -6.251 -22.298 1.00 89.75 197 LYS A CA 1
ATOM 1530 C C . LYS A 1 197 ? 5.301 -6.040 -21.476 1.00 89.75 197 LYS A C 1
ATOM 1532 O O . LYS A 1 197 ? 6.340 -5.651 -22.009 1.00 89.75 197 LYS A O 1
ATOM 1537 N N . ALA A 1 198 ? 5.207 -6.320 -20.179 1.00 88.12 198 ALA A N 1
ATOM 1538 C CA . ALA A 1 198 ? 6.376 -6.361 -19.308 1.00 88.12 198 ALA A CA 1
ATOM 1539 C C . ALA A 1 198 ? 7.425 -7.347 -19.857 1.00 88.12 198 ALA A C 1
ATOM 1541 O O . ALA A 1 198 ? 7.071 -8.315 -20.531 1.00 88.12 198 ALA A O 1
ATOM 1542 N N . GLU A 1 199 ? 8.698 -7.078 -19.568 1.00 87.69 199 GLU A N 1
ATOM 1543 C CA . GLU A 1 199 ? 9.856 -7.894 -19.979 1.00 87.69 199 GLU A CA 1
ATOM 1544 C C . GLU A 1 199 ? 10.128 -7.963 -21.495 1.00 87.69 199 GLU A C 1
ATOM 1546 O O . GLU A 1 199 ? 11.070 -8.631 -21.920 1.00 87.69 199 GLU A O 1
ATOM 1551 N N . MET A 1 200 ? 9.366 -7.255 -22.337 1.00 90.00 200 MET A N 1
ATOM 1552 C CA . MET A 1 200 ? 9.724 -7.112 -23.749 1.00 90.00 200 MET A CA 1
ATOM 1553 C C . MET A 1 200 ? 11.035 -6.337 -23.901 1.00 90.00 200 MET A C 1
ATOM 1555 O O . MET A 1 200 ? 11.247 -5.311 -23.254 1.00 90.00 200 MET A O 1
ATOM 1559 N N . PHE A 1 201 ? 11.894 -6.800 -24.809 1.00 89.12 201 PHE A N 1
ATOM 1560 C CA . PHE A 1 201 ? 13.107 -6.077 -25.165 1.00 89.12 201 PHE A CA 1
ATOM 1561 C C . PHE A 1 201 ? 12.760 -4.879 -26.052 1.00 89.12 201 PHE A C 1
ATOM 1563 O O . PHE A 1 201 ? 12.159 -5.037 -27.119 1.00 89.12 201 PHE A O 1
ATOM 1570 N N . ALA A 1 202 ? 13.136 -3.685 -25.601 1.00 90.25 202 ALA A N 1
ATOM 1571 C CA . ALA A 1 202 ? 12.825 -2.432 -26.266 1.00 90.25 202 ALA A CA 1
ATOM 1572 C C . ALA A 1 202 ? 14.095 -1.723 -26.738 1.00 90.25 202 ALA A C 1
ATOM 1574 O O . ALA A 1 202 ? 15.097 -1.647 -26.027 1.00 90.25 202 ALA A O 1
ATOM 1575 N N . ARG A 1 203 ? 14.038 -1.163 -27.945 1.00 91.81 203 ARG A N 1
ATOM 1576 C CA . ARG A 1 203 ? 15.066 -0.291 -28.503 1.00 91.81 203 ARG A CA 1
ATOM 1577 C C . ARG A 1 203 ? 14.608 1.153 -28.374 1.00 91.81 203 ARG A C 1
ATOM 1579 O O . ARG A 1 203 ? 13.541 1.522 -28.866 1.00 91.81 203 ARG A O 1
ATOM 1586 N N . ILE A 1 204 ? 15.437 1.954 -27.717 1.00 92.75 204 ILE A N 1
ATOM 1587 C CA . ILE A 1 204 ? 15.154 3.349 -27.394 1.00 92.75 204 ILE A CA 1
ATOM 1588 C C . ILE A 1 204 ? 16.033 4.241 -28.264 1.00 92.75 204 ILE A C 1
ATOM 1590 O O . ILE A 1 204 ? 17.251 4.076 -28.312 1.00 92.75 204 ILE A O 1
ATOM 1594 N N . GLN A 1 205 ? 15.411 5.212 -28.918 1.00 92.12 205 GLN A N 1
ATOM 1595 C CA . GLN A 1 205 ? 16.080 6.275 -29.649 1.00 92.12 205 GLN A CA 1
ATOM 1596 C C . GLN A 1 205 ? 15.708 7.614 -29.012 1.00 92.12 205 GLN A C 1
ATOM 1598 O O . GLN A 1 205 ? 14.538 7.991 -28.976 1.00 92.12 205 GLN A O 1
ATOM 1603 N N . MET A 1 206 ? 16.707 8.329 -28.503 1.00 89.81 206 MET A N 1
ATOM 1604 C CA . MET A 1 206 ? 16.550 9.672 -27.946 1.00 89.81 206 MET A CA 1
ATOM 1605 C C . MET A 1 206 ? 17.287 10.663 -28.831 1.00 89.81 206 MET A C 1
ATOM 1607 O O . MET A 1 206 ? 18.453 10.445 -29.161 1.00 89.81 206 MET A O 1
ATOM 1611 N N . ASP A 1 207 ? 16.613 11.751 -29.186 1.00 81.62 207 ASP A N 1
ATOM 1612 C CA . ASP A 1 207 ? 17.272 12.899 -29.792 1.00 81.62 207 ASP A CA 1
ATOM 1613 C C . ASP A 1 207 ? 17.735 13.837 -28.671 1.00 81.62 207 ASP A C 1
ATOM 1615 O O . ASP A 1 207 ? 16.932 14.359 -27.892 1.00 81.62 207 ASP A O 1
ATOM 1619 N N . LEU A 1 208 ? 19.052 13.977 -28.537 1.00 79.31 208 LEU A N 1
ATOM 1620 C CA . LEU A 1 208 ? 19.688 14.788 -27.497 1.00 79.31 208 LEU A CA 1
ATOM 1621 C C . LEU A 1 208 ? 20.076 16.180 -28.001 1.00 79.31 208 LEU A C 1
ATOM 1623 O O . LEU A 1 208 ? 20.753 16.913 -27.280 1.00 79.31 208 LEU A O 1
ATOM 1627 N N . GLY A 1 209 ? 19.665 16.532 -29.221 1.00 66.56 209 GLY A N 1
ATOM 1628 C CA . GLY A 1 209 ? 20.013 17.786 -29.857 1.00 66.56 209 GLY A CA 1
ATOM 1629 C C . GLY A 1 209 ? 21.491 17.859 -30.250 1.00 66.56 209 GLY A C 1
ATOM 1630 O O . GLY A 1 209 ? 22.417 17.445 -29.536 1.00 66.56 209 GLY A O 1
ATOM 1631 N N . THR A 1 210 ? 21.728 18.463 -31.405 1.00 57.44 210 THR A N 1
ATOM 1632 C CA . THR A 1 210 ? 23.040 19.000 -31.755 1.00 57.44 210 THR A CA 1
ATOM 1633 C C . THR A 1 210 ? 22.941 20.509 -31.584 1.00 57.44 210 THR A C 1
ATOM 1635 O O . THR A 1 210 ? 22.474 21.199 -32.481 1.00 57.44 210 THR A O 1
ATOM 1638 N N . GLU A 1 211 ? 23.353 21.045 -30.431 1.00 54.41 211 GLU A N 1
ATOM 1639 C CA . GLU A 1 211 ? 23.586 22.492 -30.275 1.00 54.41 211 GLU A CA 1
ATOM 1640 C C . GLU A 1 211 ? 24.852 22.888 -31.047 1.00 54.41 211 GLU A C 1
ATOM 1642 O O . GLU A 1 211 ? 25.884 23.245 -30.483 1.00 54.41 211 GLU A O 1
ATOM 1647 N N . ARG A 1 212 ? 24.813 22.756 -32.369 1.00 59.06 212 ARG A N 1
ATOM 1648 C CA . ARG A 1 212 ? 25.760 23.433 -33.242 1.00 59.06 212 ARG A CA 1
ATOM 1649 C C . ARG A 1 212 ? 24.937 24.236 -34.228 1.00 59.06 212 ARG A C 1
ATOM 1651 O O . ARG A 1 212 ? 24.403 23.689 -35.186 1.00 59.06 212 ARG A O 1
ATOM 1658 N N . SER A 1 213 ? 24.816 25.532 -33.957 1.00 65.06 213 SER A N 1
ATOM 1659 C CA . SER A 1 213 ? 24.436 26.491 -34.988 1.00 65.06 213 SER A CA 1
ATOM 1660 C C . SER A 1 213 ? 25.571 26.515 -35.999 1.00 65.06 213 SER A C 1
ATOM 1662 O O . SER A 1 213 ? 26.637 27.062 -35.725 1.00 65.06 213 SER A O 1
ATOM 1664 N N . VAL A 1 214 ? 25.361 25.845 -37.124 1.00 77.00 214 VAL A N 1
ATOM 1665 C CA . VAL A 1 214 ? 26.333 25.744 -38.209 1.00 77.00 214 VAL A CA 1
ATOM 1666 C C . VAL A 1 214 ? 25.876 26.588 -39.385 1.00 77.00 214 VAL A C 1
ATOM 1668 O O . VAL A 1 214 ? 24.681 26.700 -39.660 1.00 77.00 214 VAL A O 1
ATOM 1671 N N . LEU A 1 215 ? 26.832 27.180 -40.092 1.00 84.38 215 LEU A N 1
ATOM 1672 C CA . LEU A 1 215 ? 26.574 27.787 -41.387 1.00 84.38 215 LEU A CA 1
ATOM 1673 C C . LEU A 1 215 ? 26.508 26.679 -42.434 1.00 84.38 215 LEU A C 1
ATOM 1675 O O . LEU A 1 215 ? 27.493 25.980 -42.645 1.00 84.38 215 LEU A O 1
ATOM 1679 N N . LEU A 1 216 ? 25.355 26.508 -43.074 1.00 87.75 216 LEU A N 1
ATOM 1680 C CA . LEU A 1 216 ? 25.167 25.563 -44.173 1.00 87.75 216 LEU A CA 1
ATOM 1681 C C . LEU A 1 216 ? 25.098 26.325 -45.493 1.00 87.75 216 LEU A C 1
ATOM 1683 O O . LEU A 1 216 ? 24.326 27.273 -45.632 1.00 87.75 216 LEU A O 1
ATOM 1687 N N . VAL A 1 217 ? 25.877 25.877 -46.475 1.00 88.62 217 VAL A N 1
ATOM 1688 C CA . VAL A 1 217 ? 25.737 26.313 -47.868 1.00 88.62 217 VAL A CA 1
ATOM 1689 C C . VAL A 1 217 ? 25.256 25.149 -48.735 1.00 88.62 217 VAL A C 1
ATOM 1691 O O . VAL A 1 217 ? 25.651 24.003 -48.497 1.00 88.62 217 VAL A O 1
ATOM 1694 N N . PRO A 1 218 ? 24.429 25.398 -49.766 1.00 89.00 218 PRO A N 1
ATOM 1695 C CA . PRO A 1 218 ? 24.068 24.369 -50.734 1.00 89.00 218 PRO A CA 1
ATOM 1696 C C . PRO A 1 218 ? 25.317 23.745 -51.360 1.00 89.00 218 PRO A C 1
ATOM 1698 O O . PRO A 1 218 ? 26.265 24.448 -51.711 1.00 89.00 218 PRO A O 1
ATOM 1701 N N . ARG A 1 219 ? 25.314 22.422 -51.546 1.00 87.75 219 ARG A N 1
ATOM 1702 C CA . ARG A 1 219 ? 26.482 21.679 -52.051 1.00 87.75 219 ARG A CA 1
ATOM 1703 C C . ARG A 1 219 ? 26.976 22.184 -53.411 1.00 87.75 219 ARG A C 1
ATOM 1705 O O . ARG A 1 219 ? 28.173 22.204 -53.667 1.00 87.75 219 ARG A O 1
ATOM 1712 N N . GLU A 1 220 ? 26.054 22.622 -54.258 1.00 86.12 220 GLU A N 1
ATOM 1713 C CA . GLU A 1 220 ? 26.305 23.226 -55.574 1.00 86.12 220 GLU A CA 1
ATOM 1714 C C . GLU A 1 220 ? 26.994 24.603 -55.538 1.00 86.12 220 GLU A C 1
ATOM 1716 O O . GLU A 1 220 ? 27.609 25.012 -56.525 1.00 86.12 220 GLU A O 1
ATOM 1721 N N . ALA A 1 221 ? 26.949 25.310 -54.404 1.00 86.88 221 ALA A N 1
ATOM 1722 C CA . ALA A 1 221 ? 27.641 26.588 -54.231 1.00 86.88 221 ALA A CA 1
ATOM 1723 C C . ALA A 1 221 ? 29.142 26.420 -53.935 1.00 86.88 221 ALA A C 1
ATOM 1725 O O . ALA A 1 221 ? 29.915 27.360 -54.129 1.00 86.88 221 ALA A O 1
ATOM 1726 N N . VAL A 1 222 ? 29.561 25.236 -53.471 1.00 87.94 222 VAL A N 1
ATOM 1727 C CA . VAL A 1 222 ? 30.960 24.949 -53.136 1.00 87.94 222 VAL A CA 1
ATOM 1728 C C . VAL A 1 222 ? 31.735 24.612 -54.404 1.00 87.94 222 VAL A C 1
ATOM 1730 O O . VAL A 1 222 ? 31.418 23.667 -55.128 1.00 87.94 222 VAL A O 1
ATOM 1733 N N . VAL A 1 223 ? 32.790 25.378 -54.659 1.00 88.19 223 VAL A N 1
ATOM 1734 C CA . VAL A 1 223 ? 33.665 25.232 -55.822 1.00 88.19 223 VAL A CA 1
ATOM 1735 C C . VAL A 1 223 ? 35.101 24.971 -55.383 1.00 88.19 223 VAL A C 1
ATOM 1737 O O . VAL A 1 223 ? 35.567 25.479 -54.364 1.00 88.19 223 VAL A O 1
ATOM 1740 N N . LEU A 1 224 ? 35.824 24.174 -56.167 1.00 85.75 224 LEU A N 1
ATOM 1741 C CA . LEU A 1 224 ? 37.231 23.872 -55.929 1.00 85.75 224 LEU A CA 1
ATOM 1742 C C . LEU A 1 224 ? 38.086 24.623 -56.953 1.00 85.75 224 LEU A C 1
ATOM 1744 O O . LEU A 1 224 ? 37.983 24.367 -58.153 1.00 85.75 224 LEU A O 1
ATOM 1748 N N . ARG A 1 225 ? 38.942 25.540 -56.492 1.00 83.50 225 ARG A N 1
ATOM 1749 C CA . ARG A 1 225 ? 39.951 26.197 -57.336 1.00 83.50 225 ARG A CA 1
ATOM 1750 C C . ARG A 1 225 ? 41.329 25.658 -56.959 1.00 83.50 225 ARG A C 1
ATOM 1752 O O . ARG A 1 225 ? 41.879 25.976 -55.906 1.00 83.50 225 ARG A O 1
ATOM 1759 N N . GLY A 1 226 ? 41.878 24.791 -57.809 1.00 82.44 226 GLY A N 1
ATOM 1760 C CA . GLY A 1 226 ? 43.111 24.063 -57.501 1.00 82.44 226 GLY A CA 1
ATOM 1761 C C . GLY A 1 226 ? 42.900 23.089 -56.339 1.00 82.44 226 GLY A C 1
ATOM 1762 O O . GLY A 1 226 ? 42.132 22.144 -56.471 1.00 82.44 226 GLY A O 1
ATOM 1763 N N . GLN A 1 227 ? 43.574 23.325 -55.210 1.00 82.31 227 GLN A N 1
ATOM 1764 C CA . GLN A 1 227 ? 43.419 22.532 -53.978 1.00 82.31 227 GLN A CA 1
ATOM 1765 C C . GLN A 1 227 ? 42.582 23.237 -52.895 1.00 82.31 227 GLN A C 1
ATOM 1767 O O . GLN A 1 227 ? 42.445 22.711 -51.795 1.00 82.31 227 GLN A O 1
ATOM 1772 N N . GLN A 1 228 ? 42.026 24.419 -53.180 1.00 85.81 228 GLN A N 1
ATOM 1773 C CA . GLN A 1 228 ? 41.323 25.231 -52.190 1.00 85.81 228 GLN A CA 1
ATOM 1774 C C . GLN A 1 228 ? 39.814 25.220 -52.445 1.00 85.81 228 GLN A C 1
ATOM 1776 O O . GLN A 1 228 ? 39.354 25.561 -53.539 1.00 85.81 228 GLN A O 1
ATOM 1781 N N . ALA A 1 229 ? 39.048 24.815 -51.430 1.00 89.06 229 ALA A N 1
ATOM 1782 C CA . ALA A 1 229 ? 37.595 24.916 -51.437 1.00 89.06 229 ALA A CA 1
ATOM 1783 C C . ALA A 1 229 ? 37.174 26.366 -51.159 1.00 89.06 229 ALA A C 1
ATOM 1785 O O . ALA A 1 229 ? 37.763 27.055 -50.325 1.00 89.06 229 ALA A O 1
ATOM 1786 N N . GLY A 1 230 ? 36.164 26.833 -51.880 1.00 88.94 230 GLY A N 1
ATOM 1787 C CA . GLY A 1 230 ? 35.634 28.183 -51.757 1.00 88.94 230 GLY A CA 1
ATOM 1788 C C . GLY A 1 230 ? 34.174 28.256 -52.177 1.00 88.94 230 GLY A C 1
ATOM 1789 O O . GLY A 1 230 ? 33.626 27.312 -52.747 1.00 88.94 230 GLY A O 1
ATOM 1790 N N . VAL A 1 231 ? 33.555 29.398 -51.922 1.00 89.56 231 VAL A N 1
ATOM 1791 C CA . VAL A 1 231 ? 32.251 29.772 -52.474 1.00 89.56 231 VAL A CA 1
ATOM 1792 C C . VAL A 1 231 ? 32.405 31.064 -53.263 1.00 89.56 231 VAL A C 1
ATOM 1794 O O . VAL A 1 231 ? 33.233 31.912 -52.934 1.00 89.56 231 VAL A O 1
ATOM 1797 N N . ASN A 1 232 ? 31.614 31.226 -54.317 1.00 87.38 232 ASN A N 1
ATOM 1798 C CA . ASN A 1 232 ? 31.548 32.499 -55.024 1.00 87.38 232 ASN A CA 1
ATOM 1799 C C . ASN A 1 232 ? 30.501 33.383 -54.351 1.00 87.38 232 ASN A C 1
ATOM 1801 O O . ASN A 1 232 ? 29.333 32.999 -54.260 1.00 87.38 232 ASN A O 1
ATOM 1805 N N . VAL A 1 233 ? 30.929 34.552 -53.886 1.00 86.75 233 VAL A N 1
ATOM 1806 C CA . VAL A 1 233 ? 30.076 35.541 -53.226 1.00 86.75 233 VAL A CA 1
ATOM 1807 C C . VAL A 1 233 ? 29.843 36.729 -54.149 1.00 86.75 233 VAL A C 1
ATOM 1809 O O . VAL A 1 233 ? 30.693 37.054 -54.984 1.00 86.75 233 VAL A O 1
ATOM 1812 N N . LEU A 1 234 ? 28.687 37.370 -53.999 1.00 81.81 234 LEU A N 1
ATOM 1813 C CA . LEU A 1 234 ? 28.389 38.631 -54.667 1.00 81.81 234 LEU A CA 1
ATOM 1814 C C . LEU A 1 234 ? 28.848 39.792 -53.779 1.00 81.81 234 LEU A C 1
ATOM 1816 O O . LEU A 1 234 ? 28.320 39.977 -52.684 1.00 81.81 234 LEU A O 1
ATOM 1820 N N . GLN A 1 235 ? 29.828 40.562 -54.248 1.00 78.44 235 GLN A N 1
ATOM 1821 C CA . GLN A 1 235 ? 30.332 41.755 -53.568 1.00 78.44 235 GLN A CA 1
ATOM 1822 C C . GLN A 1 235 ? 30.420 42.896 -54.590 1.00 78.44 235 GLN A C 1
ATOM 1824 O O . GLN A 1 235 ? 31.088 42.746 -55.610 1.00 78.44 235 GLN A O 1
ATOM 1829 N N . ASP A 1 236 ? 29.737 44.014 -54.331 1.00 73.44 236 ASP A N 1
ATOM 1830 C CA . ASP A 1 236 ? 29.706 45.195 -55.213 1.00 73.44 236 ASP A CA 1
ATOM 1831 C C . ASP A 1 236 ? 29.337 44.860 -56.680 1.00 73.44 236 ASP A C 1
ATOM 1833 O O . ASP A 1 236 ? 30.034 45.253 -57.618 1.00 73.44 236 ASP A O 1
ATOM 1837 N N . ASP A 1 237 ? 28.272 44.067 -56.871 1.00 74.44 237 ASP A N 1
ATOM 1838 C CA . ASP A 1 237 ? 27.780 43.548 -58.166 1.00 74.44 237 ASP A CA 1
ATOM 1839 C C . ASP A 1 237 ? 28.786 42.711 -58.978 1.00 74.44 237 ASP A C 1
ATOM 1841 O O . ASP A 1 237 ? 28.602 42.459 -60.173 1.00 74.44 237 ASP A O 1
ATOM 1845 N N . LYS A 1 238 ? 29.851 42.230 -58.328 1.00 77.56 238 LYS A N 1
ATOM 1846 C CA . LYS A 1 238 ? 30.870 41.379 -58.943 1.00 77.56 238 LYS A CA 1
ATOM 1847 C C . LYS A 1 238 ? 31.033 40.065 -58.203 1.00 77.56 238 LYS A C 1
ATOM 1849 O O . LYS A 1 238 ? 30.910 39.982 -56.980 1.00 77.56 238 LYS A O 1
ATOM 1854 N N . VAL A 1 239 ? 31.364 39.028 -58.967 1.00 83.88 239 VAL A N 1
ATOM 1855 C CA . VAL A 1 239 ? 31.716 37.723 -58.409 1.00 83.88 239 VAL A CA 1
ATOM 1856 C C . VAL A 1 239 ? 33.099 37.783 -57.783 1.00 83.88 239 VAL A C 1
ATOM 1858 O O . VAL A 1 239 ? 34.065 38.212 -58.419 1.00 83.88 239 VAL A O 1
ATOM 1861 N N . LYS A 1 240 ? 33.210 37.285 -56.554 1.00 83.81 240 LYS A N 1
ATOM 1862 C CA . LYS A 1 240 ? 34.489 37.094 -55.879 1.00 83.81 240 LYS A CA 1
ATOM 1863 C C . LYS A 1 240 ? 34.551 35.709 -55.260 1.00 83.81 240 LYS A C 1
ATOM 1865 O O . LYS A 1 240 ? 33.632 35.292 -54.557 1.00 83.81 240 LYS A O 1
ATOM 1870 N N . PHE A 1 241 ? 35.643 34.998 -55.500 1.00 86.88 241 PHE A N 1
ATOM 1871 C CA . PHE A 1 241 ? 35.904 33.744 -54.812 1.00 86.88 241 PHE A CA 1
ATOM 1872 C C . PHE A 1 241 ? 36.324 34.001 -53.369 1.00 86.88 241 PHE A C 1
ATOM 1874 O O . PHE A 1 241 ? 37.310 34.695 -53.107 1.00 86.88 241 PHE A O 1
ATOM 1881 N N . HIS A 1 242 ? 35.579 33.414 -52.440 1.00 88.19 242 HIS A N 1
ATOM 1882 C CA . HIS A 1 242 ? 35.893 33.427 -51.026 1.00 88.19 242 HIS A CA 1
ATOM 1883 C C . HIS A 1 242 ? 36.325 32.024 -50.593 1.00 88.19 242 HIS A C 1
ATOM 1885 O O . HIS A 1 242 ? 35.530 31.085 -50.699 1.00 88.19 242 HIS A O 1
ATOM 1891 N N . PRO A 1 243 ? 37.568 31.837 -50.124 1.00 89.69 243 PRO A N 1
ATOM 1892 C CA . PRO A 1 243 ? 37.989 30.547 -49.606 1.00 89.69 243 PRO A CA 1
ATOM 1893 C C . PRO A 1 243 ? 37.232 30.213 -48.320 1.00 89.69 243 PRO A C 1
ATOM 1895 O O . PRO A 1 243 ? 36.966 31.101 -47.510 1.00 89.69 243 PRO A O 1
ATOM 1898 N N . ILE A 1 244 ? 36.905 28.934 -48.146 1.00 92.06 244 ILE A N 1
ATOM 1899 C CA . ILE A 1 244 ? 36.194 28.410 -46.975 1.00 92.06 244 ILE A CA 1
ATOM 1900 C C . ILE A 1 244 ? 36.867 27.140 -46.461 1.00 92.06 244 ILE A C 1
ATOM 1902 O O . ILE A 1 244 ? 37.520 26.414 -47.215 1.00 92.06 244 ILE A O 1
ATOM 1906 N N . GLN A 1 245 ? 36.649 26.839 -45.185 1.00 91.25 245 GLN A N 1
ATOM 1907 C CA . GLN A 1 245 ? 36.959 25.539 -44.605 1.00 91.25 245 GLN A CA 1
ATOM 1908 C C . GLN A 1 245 ? 35.667 24.708 -44.492 1.00 91.25 245 GLN A C 1
ATOM 1910 O O . GLN A 1 245 ? 34.861 24.964 -43.597 1.00 91.25 245 GLN A O 1
ATOM 1915 N N . PRO A 1 246 ? 35.429 23.729 -45.386 1.00 89.19 246 PRO A N 1
ATOM 1916 C CA . PRO A 1 246 ? 34.233 22.892 -45.324 1.00 89.19 246 PRO A CA 1
ATOM 1917 C C . PRO A 1 246 ? 34.311 21.867 -44.180 1.00 89.19 246 PRO A C 1
ATOM 1919 O O . PRO A 1 246 ? 35.380 21.334 -43.873 1.00 89.19 246 PRO A O 1
ATOM 1922 N N . GLY A 1 247 ? 33.161 21.589 -43.572 1.00 85.94 247 GLY A N 1
ATOM 1923 C CA . GLY A 1 247 ? 32.930 20.601 -42.520 1.00 85.94 247 GLY A CA 1
ATOM 1924 C C . GLY A 1 247 ? 32.097 19.415 -43.009 1.00 85.94 247 GLY A C 1
ATOM 1925 O O . GLY A 1 247 ? 32.335 18.875 -44.092 1.00 85.94 247 GLY A O 1
ATOM 1926 N N . LEU A 1 248 ? 31.131 18.977 -42.196 1.00 83.75 248 LEU A N 1
ATOM 1927 C CA . LEU A 1 248 ? 30.262 17.849 -42.519 1.00 83.75 248 LEU A CA 1
ATOM 1928 C C . LEU A 1 248 ? 29.344 18.171 -43.710 1.00 83.75 248 LEU A C 1
ATOM 1930 O O . LEU A 1 248 ? 28.696 19.214 -43.755 1.00 83.75 248 LEU A O 1
ATOM 1934 N N . SER A 1 249 ? 29.245 17.245 -44.666 1.00 84.19 249 SER A N 1
ATOM 1935 C CA . SER A 1 249 ? 28.251 17.315 -45.742 1.00 84.19 249 SER A CA 1
ATOM 1936 C C . SER A 1 249 ? 27.070 16.407 -45.407 1.00 84.19 249 SER A C 1
ATOM 1938 O O . SER A 1 249 ? 27.254 15.211 -45.182 1.00 84.19 249 SER A O 1
ATOM 1940 N N . THR A 1 250 ? 25.869 16.977 -45.392 1.00 81.44 250 THR A N 1
ATOM 1941 C CA . THR A 1 250 ? 24.587 16.287 -45.189 1.00 81.44 250 THR A CA 1
ATOM 1942 C C . THR A 1 250 ? 23.698 16.456 -46.426 1.00 81.44 250 THR A C 1
ATOM 1944 O O . THR A 1 250 ? 24.083 17.129 -47.386 1.00 81.44 250 THR A O 1
ATOM 1947 N N . ASP A 1 251 ? 22.502 15.861 -46.415 1.00 77.62 251 ASP A N 1
ATOM 1948 C CA . ASP A 1 251 ? 21.506 16.069 -47.479 1.00 77.62 251 ASP A CA 1
ATOM 1949 C C . ASP A 1 251 ? 20.993 17.523 -47.532 1.00 77.62 251 ASP A C 1
ATOM 1951 O O . ASP A 1 251 ? 20.520 17.976 -48.572 1.00 77.62 251 ASP A O 1
ATOM 1955 N N . GLU A 1 252 ? 21.126 18.275 -46.435 1.00 81.00 252 GLU A N 1
ATOM 1956 C CA . GLU A 1 252 ? 20.709 19.679 -46.337 1.00 81.00 252 GLU A CA 1
ATOM 1957 C C . GLU A 1 252 ? 21.767 20.660 -46.879 1.00 81.00 252 GLU A C 1
ATOM 1959 O O . GLU A 1 252 ? 21.427 21.774 -47.275 1.00 81.00 252 GLU A O 1
ATOM 1964 N N . GLY A 1 253 ? 23.049 20.269 -46.934 1.00 87.00 253 GLY A N 1
ATOM 1965 C CA . GLY A 1 253 ? 24.128 21.131 -47.424 1.00 87.00 253 GLY A CA 1
ATOM 1966 C C . GLY A 1 253 ? 25.523 20.757 -46.917 1.00 87.00 253 GLY A C 1
ATOM 1967 O O . GLY A 1 253 ? 25.762 19.658 -46.418 1.00 87.00 253 GLY A O 1
ATOM 1968 N N . VAL A 1 254 ? 26.470 21.681 -47.076 1.00 88.81 254 VAL A N 1
ATOM 1969 C CA . VAL A 1 254 ? 27.847 21.569 -46.572 1.00 88.81 254 VAL A CA 1
ATOM 1970 C C . VAL A 1 254 ? 28.038 22.563 -45.430 1.00 88.81 254 VAL A C 1
ATOM 1972 O O . VAL A 1 254 ? 27.818 23.760 -45.611 1.00 88.81 254 VAL A O 1
ATOM 1975 N N . GLU A 1 255 ? 28.427 22.062 -44.258 1.00 89.25 255 GLU A N 1
ATOM 1976 C CA . GLU A 1 255 ? 28.798 22.871 -43.093 1.00 89.25 255 GLU A CA 1
ATOM 1977 C C . GLU A 1 255 ? 30.045 23.712 -43.405 1.00 89.25 255 GLU A C 1
ATOM 1979 O O . GLU A 1 255 ? 31.006 23.216 -43.993 1.00 89.25 255 GLU A O 1
ATOM 1984 N N . ILE A 1 256 ? 30.051 24.976 -42.990 1.00 89.38 256 ILE A N 1
ATOM 1985 C CA . ILE A 1 256 ? 31.199 25.879 -43.070 1.00 89.38 256 ILE A CA 1
ATOM 1986 C C . ILE A 1 256 ? 31.788 26.045 -41.673 1.00 89.38 256 ILE A C 1
ATOM 1988 O O . ILE A 1 256 ? 31.124 26.556 -40.772 1.00 89.38 256 ILE A O 1
ATOM 1992 N N . LEU A 1 257 ? 33.038 25.609 -41.506 1.00 85.94 257 LEU A N 1
ATOM 1993 C CA . LEU A 1 257 ? 33.778 25.706 -40.247 1.00 85.94 257 LEU A CA 1
ATOM 1994 C C . LEU A 1 257 ? 34.449 27.071 -40.079 1.00 85.94 257 LEU A C 1
ATOM 1996 O O . LEU A 1 257 ? 34.550 27.560 -38.958 1.00 85.94 257 LEU A O 1
ATOM 2000 N N . ASP A 1 258 ? 34.915 27.664 -41.180 1.00 85.06 258 ASP A N 1
ATOM 2001 C CA . ASP A 1 258 ? 35.572 28.971 -41.193 1.00 85.06 258 ASP A CA 1
ATOM 2002 C C . ASP A 1 258 ? 35.536 29.605 -42.596 1.00 85.06 258 ASP A C 1
ATOM 2004 O O . ASP A 1 258 ? 35.403 28.907 -43.610 1.00 85.06 258 ASP A O 1
ATOM 2008 N N . GLY A 1 259 ? 35.688 30.928 -42.656 1.00 82.00 259 GLY A N 1
ATOM 2009 C CA . GLY A 1 259 ? 35.854 31.688 -43.897 1.00 82.00 259 GLY A CA 1
ATOM 2010 C C . GLY A 1 259 ? 34.570 32.226 -44.531 1.00 82.00 259 GLY A C 1
ATOM 2011 O O . GLY A 1 259 ? 34.625 32.694 -45.664 1.00 82.00 259 GLY A O 1
ATOM 2012 N N . LEU A 1 260 ? 33.422 32.183 -43.848 1.00 86.75 260 LEU A N 1
ATOM 2013 C CA . LEU A 1 260 ? 32.188 32.816 -44.323 1.00 86.75 260 LEU A CA 1
ATOM 2014 C C . LEU A 1 260 ? 31.347 33.334 -43.152 1.00 86.75 260 LEU A C 1
ATOM 2016 O O . LEU A 1 260 ? 31.206 32.652 -42.141 1.00 86.75 260 LEU A O 1
ATOM 2020 N N . GLU A 1 261 ? 30.764 34.521 -43.306 1.00 83.88 261 GLU A N 1
ATOM 2021 C CA . GLU A 1 261 ? 29.889 35.139 -42.304 1.00 83.88 261 GLU A CA 1
ATOM 2022 C C . GLU A 1 261 ? 28.401 34.980 -42.663 1.00 83.88 261 GLU A C 1
ATOM 2024 O O . GLU A 1 261 ? 28.020 34.827 -43.828 1.00 83.88 261 GLU A O 1
ATOM 2029 N N . LEU A 1 262 ? 27.535 35.039 -41.646 1.00 81.19 262 LEU A N 1
ATOM 2030 C CA . LEU A 1 262 ? 26.080 35.077 -41.820 1.00 81.19 262 LEU A CA 1
ATOM 2031 C C . LEU A 1 262 ? 25.654 36.325 -42.612 1.00 81.19 262 LEU A C 1
ATOM 2033 O O . LEU A 1 262 ? 26.089 37.433 -42.318 1.00 81.19 262 LEU A O 1
ATOM 2037 N N . GLY A 1 263 ? 24.746 36.149 -43.578 1.00 80.06 263 GLY A N 1
ATOM 2038 C CA . GLY A 1 263 ? 24.195 37.244 -44.392 1.00 80.06 263 GLY A CA 1
ATOM 2039 C C . GLY A 1 263 ? 24.914 37.486 -45.724 1.00 80.06 263 GLY A C 1
ATOM 2040 O O . GLY A 1 263 ? 24.475 38.326 -46.508 1.00 80.06 263 GLY A O 1
ATOM 2041 N N . VAL A 1 264 ? 25.975 36.731 -46.023 1.00 83.56 264 VAL A N 1
ATOM 2042 C CA . VAL A 1 264 ? 26.668 36.792 -47.316 1.00 83.56 264 VAL A CA 1
ATOM 2043 C C . VAL A 1 264 ? 25.866 36.057 -48.395 1.00 83.56 264 VAL A C 1
ATOM 2045 O O . VAL A 1 264 ? 25.471 34.904 -48.224 1.00 83.56 264 VAL A O 1
ATOM 2048 N N . THR A 1 265 ? 25.646 36.711 -49.540 1.00 84.81 265 THR A N 1
ATOM 2049 C CA . THR A 1 265 ? 24.949 36.102 -50.683 1.00 84.81 265 THR A CA 1
ATOM 2050 C C . THR A 1 265 ? 25.915 35.238 -51.491 1.00 84.81 265 THR A C 1
ATOM 2052 O O . THR A 1 265 ? 26.870 35.745 -52.084 1.00 84.81 265 THR A O 1
ATOM 2055 N N . VAL A 1 266 ? 25.653 33.929 -51.521 1.00 86.69 266 VAL A N 1
ATOM 2056 C CA . VAL A 1 266 ? 26.433 32.937 -52.274 1.00 86.69 266 VAL A CA 1
ATOM 2057 C C . VAL A 1 266 ? 25.753 32.575 -53.592 1.00 86.69 266 VAL A C 1
ATOM 2059 O O . VAL A 1 266 ? 24.528 32.501 -53.686 1.00 86.69 266 VAL A O 1
ATOM 2062 N N . ILE A 1 267 ? 26.555 32.312 -54.619 1.00 84.31 267 ILE A N 1
ATOM 2063 C CA . ILE A 1 267 ? 26.071 31.939 -55.948 1.00 84.31 267 ILE A CA 1
ATOM 2064 C C . ILE A 1 267 ? 25.969 30.415 -56.033 1.00 84.31 267 ILE A C 1
ATOM 2066 O O . ILE A 1 267 ? 26.973 29.709 -55.968 1.00 84.31 267 ILE A O 1
ATOM 2070 N N . THR A 1 268 ? 24.750 29.902 -56.201 1.00 82.69 268 THR A N 1
ATOM 2071 C CA . THR A 1 268 ? 24.455 28.457 -56.218 1.00 82.69 268 THR A CA 1
ATOM 2072 C C . THR A 1 268 ? 24.490 27.849 -57.621 1.00 82.69 268 THR A C 1
ATOM 2074 O O . THR A 1 268 ? 24.939 26.721 -57.798 1.00 82.69 268 THR A O 1
ATOM 2077 N N . ARG A 1 269 ? 24.055 28.590 -58.650 1.00 76.81 269 ARG A N 1
ATOM 2078 C CA . ARG A 1 269 ? 23.983 28.106 -60.040 1.00 76.81 269 ARG A CA 1
ATOM 2079 C C . ARG A 1 269 ? 25.090 28.697 -60.904 1.00 76.81 269 ARG A C 1
ATOM 2081 O O . ARG A 1 269 ? 25.334 29.896 -60.867 1.00 76.81 269 ARG A O 1
ATOM 2088 N N . GLY A 1 270 ? 25.736 27.853 -61.712 1.00 68.69 270 GLY A N 1
ATOM 2089 C CA . GLY A 1 270 ? 26.820 28.270 -62.615 1.00 68.69 270 GLY A CA 1
ATOM 2090 C C . GLY A 1 270 ? 28.136 28.618 -61.909 1.00 68.69 270 GLY A C 1
ATOM 2091 O O . GLY A 1 270 ? 29.087 29.033 -62.565 1.00 68.69 270 GLY A O 1
ATOM 2092 N N . SER A 1 271 ? 28.213 28.396 -60.593 1.00 69.00 271 SER A N 1
ATOM 2093 C CA . SER A 1 271 ? 29.347 28.711 -59.717 1.00 69.00 271 SER A CA 1
ATOM 2094 C C . SER A 1 271 ? 30.691 28.189 -60.249 1.00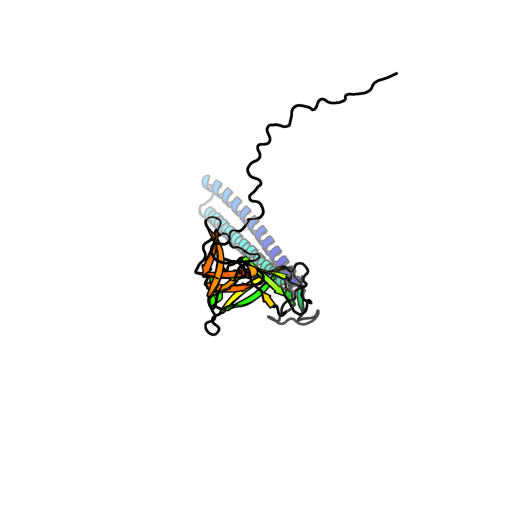 69.00 271 SER A C 1
ATOM 2096 O O . SER A 1 271 ? 31.693 28.894 -60.188 1.00 69.00 271 SER A O 1
ATOM 2098 N N . GLN A 1 272 ? 30.723 26.993 -60.841 1.00 67.69 272 GLN A N 1
ATOM 2099 C CA . GLN A 1 272 ? 31.951 26.368 -61.351 1.00 67.69 272 GLN A CA 1
ATOM 2100 C C . GLN A 1 272 ? 32.583 27.082 -62.558 1.00 67.69 272 GLN A C 1
ATOM 2102 O O . GLN A 1 272 ? 33.781 26.926 -62.789 1.00 67.69 272 GLN A O 1
ATOM 2107 N N . ALA A 1 273 ? 31.806 27.846 -63.332 1.00 68.06 273 ALA A N 1
ATOM 2108 C CA . ALA A 1 273 ? 32.275 28.502 -64.556 1.00 68.06 273 ALA A CA 1
ATOM 2109 C C . ALA A 1 273 ? 32.676 29.976 -64.354 1.00 68.06 273 ALA A C 1
ATOM 2111 O O . ALA A 1 273 ? 33.216 30.583 -65.278 1.00 68.06 273 ALA A O 1
ATOM 2112 N N . LEU A 1 274 ? 32.424 30.540 -63.167 1.00 73.38 274 LEU A N 1
ATOM 2113 C CA . LEU A 1 274 ? 32.620 31.961 -62.874 1.00 73.38 274 LEU A CA 1
ATOM 2114 C C . LEU A 1 274 ? 34.057 32.284 -62.444 1.00 73.38 274 LEU A C 1
ATOM 2116 O O . LEU A 1 274 ? 34.667 31.584 -61.622 1.00 73.38 274 LEU A O 1
ATOM 2120 N N . ARG A 1 275 ? 34.574 33.395 -62.969 1.00 73.12 275 ARG A N 1
ATOM 2121 C CA . ARG A 1 275 ? 35.862 33.996 -62.610 1.00 73.12 275 ARG A CA 1
ATOM 2122 C C . ARG A 1 275 ? 35.646 35.266 -61.795 1.00 73.12 275 ARG A C 1
ATOM 2124 O O . ARG A 1 275 ? 34.568 35.853 -61.777 1.00 73.12 275 ARG A O 1
ATOM 2131 N N . ASP A 1 276 ? 36.694 35.676 -61.090 1.00 71.38 276 ASP A N 1
ATOM 2132 C CA . ASP A 1 276 ? 36.628 36.885 -60.273 1.00 71.38 276 ASP A CA 1
ATOM 2133 C C . ASP A 1 276 ? 36.430 38.113 -61.169 1.00 71.38 276 ASP A C 1
ATOM 2135 O O . ASP A 1 276 ? 37.155 38.303 -62.147 1.00 71.38 276 ASP A O 1
ATOM 2139 N N . GLY A 1 277 ? 35.449 38.945 -60.818 1.00 66.56 277 GLY A N 1
ATOM 2140 C CA . GLY A 1 277 ? 35.078 40.141 -61.571 1.00 66.56 277 GLY A CA 1
ATOM 2141 C C . GLY A 1 277 ? 33.978 39.943 -62.617 1.00 66.56 277 GLY A C 1
ATOM 2142 O O . GLY A 1 277 ? 33.583 40.936 -63.229 1.00 66.56 277 GLY A O 1
ATOM 2143 N N . ASP A 1 278 ? 33.464 38.723 -62.802 1.00 73.81 278 ASP A N 1
ATOM 2144 C CA . ASP A 1 278 ? 32.320 38.482 -63.685 1.00 73.81 278 ASP A CA 1
ATOM 2145 C C . ASP A 1 278 ? 31.079 39.236 -63.177 1.00 73.81 278 ASP A C 1
ATOM 2147 O O . ASP A 1 278 ? 30.816 39.300 -61.971 1.00 73.81 278 ASP A O 1
ATOM 2151 N N . ALA A 1 279 ? 30.320 39.819 -64.107 1.00 69.12 279 ALA A N 1
ATOM 2152 C CA . ALA A 1 279 ? 29.029 40.429 -63.813 1.00 69.12 279 ALA A CA 1
ATOM 2153 C C . ALA A 1 279 ? 27.960 39.335 -63.773 1.00 69.12 279 ALA A C 1
ATOM 2155 O O . ALA A 1 279 ? 27.866 38.517 -64.690 1.00 69.12 279 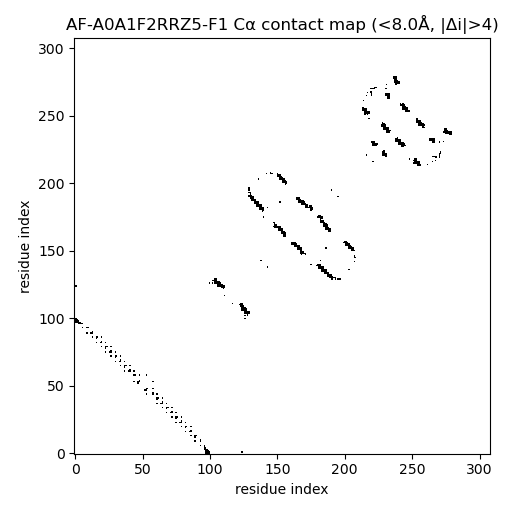ALA A O 1
ATOM 2156 N N . VAL A 1 280 ? 27.143 39.326 -62.723 1.00 70.44 280 VAL A N 1
ATOM 2157 C CA . VAL A 1 280 ? 26.053 38.360 -62.570 1.00 70.44 280 VAL A CA 1
ATOM 2158 C C . VAL A 1 280 ? 24.728 39.084 -62.432 1.00 70.44 280 VAL A C 1
ATOM 2160 O O . VAL A 1 280 ? 24.605 40.063 -61.704 1.00 70.44 280 VAL A O 1
ATOM 2163 N N . THR A 1 281 ? 23.717 38.594 -63.140 1.00 68.50 281 THR A N 1
ATOM 2164 C CA . THR A 1 281 ? 22.349 39.090 -63.007 1.00 68.50 281 THR A CA 1
ATOM 2165 C C . THR A 1 281 ? 21.646 38.284 -61.927 1.00 68.50 281 THR A C 1
ATOM 2167 O O . THR A 1 281 ? 21.452 37.077 -62.080 1.00 68.50 281 THR A O 1
ATOM 2170 N N . VAL A 1 282 ? 21.261 38.943 -60.835 1.00 68.56 282 VAL A N 1
ATOM 2171 C CA . VAL A 1 282 ? 20.416 38.336 -59.802 1.00 68.56 282 VAL A CA 1
ATOM 2172 C C . VAL A 1 282 ? 18.979 38.283 -60.334 1.00 68.56 282 VAL A C 1
ATOM 2174 O O . VAL A 1 282 ? 18.420 39.330 -60.666 1.00 68.56 282 VAL A O 1
ATOM 2177 N N . PRO A 1 283 ? 18.347 37.103 -60.443 1.00 61.38 283 PRO A N 1
ATOM 2178 C CA . PRO A 1 283 ? 16.950 37.022 -60.855 1.00 61.38 283 PRO A CA 1
ATOM 2179 C C . PRO A 1 283 ? 16.055 37.744 -59.831 1.00 61.38 283 PRO A C 1
ATOM 2181 O O . PRO A 1 283 ? 15.997 37.326 -58.678 1.00 61.38 283 PRO A O 1
ATOM 2184 N N . GLY A 1 284 ? 15.364 38.814 -60.250 1.00 58.66 284 GLY A N 1
ATOM 2185 C CA . GLY A 1 284 ? 14.357 39.518 -59.435 1.00 58.66 284 GLY A CA 1
ATOM 2186 C C . GLY A 1 284 ? 14.715 40.920 -58.916 1.00 58.66 284 GLY A C 1
ATOM 2187 O O . GLY A 1 284 ? 13.940 41.470 -58.141 1.00 58.66 284 GLY A O 1
ATOM 2188 N N . ALA A 1 285 ? 15.835 41.527 -59.329 1.00 49.53 285 ALA A N 1
ATOM 2189 C CA . ALA A 1 285 ? 16.207 42.887 -58.901 1.00 49.53 285 ALA A CA 1
ATOM 2190 C C . ALA A 1 285 ? 15.532 44.039 -59.693 1.00 49.53 285 ALA A C 1
ATOM 2192 O O . ALA A 1 285 ? 15.678 45.196 -59.311 1.00 49.53 285 ALA A O 1
ATOM 2193 N N . ASP A 1 286 ? 14.756 43.743 -60.745 1.00 42.56 286 ASP A N 1
ATOM 2194 C CA . ASP A 1 286 ? 14.173 44.743 -61.667 1.00 42.56 286 ASP A CA 1
ATOM 2195 C C . ASP A 1 286 ? 12.689 45.112 -61.411 1.00 42.56 286 ASP A C 1
ATOM 2197 O O . ASP A 1 286 ? 12.054 45.736 -62.257 1.00 42.56 286 ASP A O 1
ATOM 2201 N N . GLU A 1 287 ? 12.107 44.803 -60.244 1.00 44.59 287 GLU A N 1
ATOM 2202 C CA . GLU A 1 287 ? 10.711 45.190 -59.916 1.00 44.59 287 GLU A CA 1
ATOM 2203 C C . GLU A 1 287 ? 10.562 46.178 -58.739 1.00 44.59 287 GLU A C 1
ATOM 2205 O O . GLU A 1 287 ? 9.519 46.246 -58.092 1.00 44.59 287 GLU A O 1
ATOM 2210 N N . ALA A 1 288 ? 11.565 47.021 -58.479 1.00 42.47 288 ALA A N 1
ATOM 2211 C CA . ALA A 1 288 ? 11.452 48.126 -57.519 1.00 42.47 288 ALA A CA 1
ATOM 2212 C C . ALA A 1 288 ? 11.680 49.487 -58.198 1.00 42.47 288 ALA A C 1
ATOM 2214 O O . ALA A 1 288 ? 12.650 50.186 -57.920 1.00 42.47 288 ALA A O 1
ATOM 2215 N N . GLY A 1 289 ? 10.786 49.873 -59.113 1.00 42.34 289 GLY A N 1
ATOM 2216 C CA . GLY A 1 289 ? 10.891 51.174 -59.779 1.00 42.34 289 GLY A CA 1
ATOM 2217 C C . GLY A 1 289 ? 9.896 51.427 -60.905 1.00 42.34 289 GLY A C 1
ATOM 2218 O O . GLY A 1 289 ? 10.284 51.899 -61.967 1.00 42.34 289 GLY A O 1
ATOM 2219 N N . THR A 1 290 ? 8.610 51.123 -60.730 1.00 37.09 290 THR A N 1
ATOM 2220 C CA . THR A 1 290 ? 7.568 51.666 -61.618 1.00 37.09 290 THR A CA 1
ATOM 2221 C C . THR A 1 290 ? 6.396 52.145 -60.774 1.00 37.09 290 THR A C 1
ATOM 2223 O O . THR A 1 290 ? 5.627 51.353 -60.242 1.00 37.09 290 THR A O 1
ATOM 2226 N N . ASP A 1 291 ? 6.314 53.465 -60.616 1.00 44.47 291 ASP A N 1
ATOM 2227 C CA . ASP A 1 291 ? 5.259 54.201 -59.920 1.00 44.47 291 ASP A CA 1
ATOM 2228 C C . ASP A 1 291 ? 3.881 53.954 -60.578 1.00 44.47 291 ASP A C 1
ATOM 2230 O O . ASP A 1 291 ? 3.671 54.348 -61.731 1.00 44.47 291 ASP A O 1
ATOM 2234 N N . PRO A 1 292 ? 2.913 53.313 -59.895 1.00 42.41 292 PRO A N 1
ATOM 2235 C CA . PRO A 1 292 ? 1.578 53.094 -60.423 1.00 42.41 292 PRO A CA 1
ATOM 2236 C C . PRO A 1 292 ? 0.660 54.253 -60.004 1.00 42.41 292 PRO A C 1
ATOM 2238 O O . PRO A 1 292 ? -0.239 54.084 -59.183 1.00 42.41 292 PRO A O 1
ATOM 2241 N N . ARG A 1 293 ? 0.871 55.454 -60.560 1.00 45.59 293 ARG A N 1
ATOM 2242 C CA . ARG A 1 293 ? -0.040 56.610 -60.377 1.00 45.59 293 ARG A CA 1
ATOM 2243 C C . ARG A 1 293 ? -0.382 57.374 -61.654 1.00 45.59 293 ARG A C 1
ATOM 2245 O O . ARG A 1 293 ? -0.718 58.552 -61.614 1.00 45.59 293 ARG A O 1
ATOM 2252 N N . SER A 1 294 ? -0.365 56.710 -62.803 1.00 47.72 294 SER A N 1
ATOM 2253 C CA . SER A 1 294 ? -0.760 57.353 -64.064 1.00 47.72 294 SER A CA 1
ATOM 2254 C C . SER A 1 294 ? -1.497 56.418 -65.019 1.00 47.72 294 SER A C 1
ATOM 2256 O O . SER A 1 294 ? -1.238 56.421 -66.216 1.00 47.72 294 SER A O 1
ATOM 2258 N N . ARG A 1 295 ? -2.443 55.618 -64.502 1.00 44.31 295 ARG A N 1
ATOM 2259 C CA . ARG A 1 2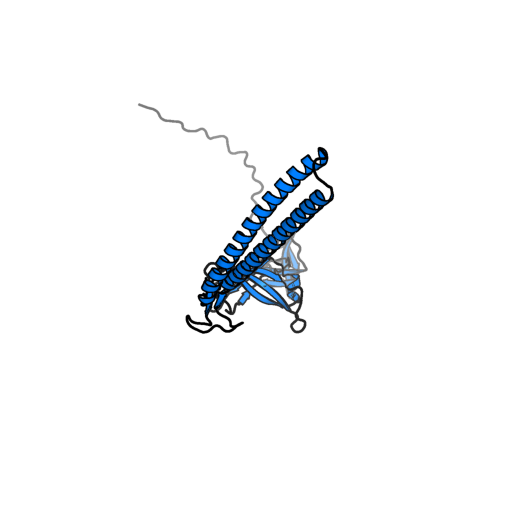95 ? -3.446 54.893 -65.311 1.00 44.31 295 ARG A CA 1
ATOM 2260 C C . ARG A 1 295 ? -4.666 54.485 -64.472 1.00 44.31 295 ARG A C 1
ATOM 2262 O O . ARG A 1 295 ? -4.933 53.308 -64.275 1.00 44.31 295 ARG A O 1
ATOM 2269 N N . GLN A 1 296 ? -5.418 55.464 -63.978 1.00 39.69 296 GLN A N 1
ATOM 2270 C CA . GLN A 1 296 ? -6.812 55.272 -63.562 1.00 39.69 296 GLN A CA 1
ATOM 2271 C C . GLN A 1 296 ? -7.533 56.624 -63.611 1.00 39.69 296 GLN A C 1
ATOM 2273 O O . GLN A 1 296 ? -7.686 57.294 -62.607 1.00 39.69 296 GLN A O 1
ATOM 2278 N N . ASP A 1 297 ? -7.913 57.029 -64.821 1.00 39.06 297 ASP A N 1
ATOM 2279 C CA . ASP A 1 297 ? -9.032 57.941 -65.075 1.00 39.06 297 ASP A CA 1
ATOM 2280 C C . ASP A 1 297 ? -9.529 57.671 -66.499 1.00 39.06 297 ASP A C 1
ATOM 2282 O O . ASP A 1 297 ? -9.144 58.331 -67.458 1.00 39.06 297 ASP A O 1
ATOM 2286 N N . ALA A 1 298 ? -10.298 56.587 -66.638 1.00 39.19 298 ALA A N 1
ATOM 2287 C CA . ALA A 1 298 ? -11.322 56.395 -67.670 1.00 39.19 298 ALA A CA 1
ATOM 2288 C C . ALA A 1 298 ? -11.984 55.017 -67.490 1.00 39.19 298 ALA A C 1
ATOM 2290 O O . ALA A 1 298 ? -11.833 54.110 -68.307 1.00 39.19 298 ALA A O 1
ATOM 2291 N N . GLN A 1 299 ? -12.745 54.851 -66.410 1.00 45.16 299 GLN A N 1
ATOM 2292 C CA . GLN A 1 299 ? -13.834 53.879 -66.379 1.00 45.16 299 GLN A CA 1
ATOM 2293 C C . GLN A 1 299 ? -15.077 54.588 -65.852 1.00 45.16 299 GLN A C 1
ATOM 2295 O O . GLN A 1 299 ? -15.145 54.950 -64.683 1.00 45.16 299 GLN A O 1
ATOM 2300 N N . ALA A 1 300 ? -16.061 54.778 -66.730 1.00 45.59 300 ALA A N 1
ATOM 2301 C CA . ALA A 1 300 ? -17.436 55.024 -66.328 1.00 45.59 300 ALA A CA 1
ATOM 2302 C C . ALA A 1 300 ? -18.334 53.939 -66.950 1.00 45.59 300 ALA A C 1
ATOM 2304 O O . ALA A 1 300 ? -18.086 53.523 -68.088 1.00 45.59 300 ALA A O 1
ATOM 2305 N N . PRO A 1 301 ? -19.333 53.431 -66.208 1.00 50.34 301 PRO A N 1
ATOM 2306 C CA . PRO A 1 301 ? -19.903 52.110 -66.426 1.00 50.34 301 PRO A CA 1
ATOM 2307 C C . PRO A 1 301 ? -21.243 52.163 -67.169 1.00 50.34 301 PRO A C 1
ATOM 2309 O O . PRO A 1 301 ? -21.979 53.147 -67.121 1.00 50.34 301 PRO A O 1
ATOM 2312 N N . ARG A 1 302 ? -21.592 51.043 -67.808 1.00 43.28 302 ARG A N 1
ATOM 2313 C CA . ARG A 1 302 ? -22.949 50.759 -68.288 1.00 43.28 302 ARG A CA 1
ATOM 2314 C C . ARG A 1 302 ? -23.863 50.457 -67.099 1.00 43.28 302 ARG A C 1
ATOM 2316 O O . ARG A 1 302 ? -23.591 49.525 -66.346 1.00 43.28 302 ARG A O 1
ATOM 2323 N N . SER A 1 303 ? -24.960 51.199 -66.976 1.00 45.22 303 SER A N 1
ATOM 2324 C CA . SER A 1 303 ? -26.062 50.915 -66.058 1.00 45.22 303 SER A CA 1
ATOM 2325 C C . SER A 1 303 ? -27.296 50.408 -66.814 1.00 45.22 303 SER A C 1
ATOM 2327 O O . SER A 1 303 ? -27.674 50.946 -67.849 1.00 45.22 303 SER A O 1
ATOM 2329 N N . GLY A 1 304 ? -27.871 49.332 -66.268 1.00 38.78 304 GLY A N 1
ATOM 2330 C CA . GLY A 1 304 ? -29.306 49.063 -66.101 1.00 38.78 304 GLY A CA 1
ATOM 2331 C C . GLY A 1 304 ? -30.263 49.227 -67.284 1.00 38.78 304 GLY A C 1
ATOM 2332 O O . GLY A 1 304 ? -30.564 50.334 -67.713 1.00 38.78 304 GLY A O 1
ATOM 2333 N N . GLY A 1 305 ? -30.876 48.117 -67.701 1.00 42.34 305 GLY A N 1
ATOM 2334 C CA . GLY A 1 305 ? -32.090 48.145 -68.515 1.00 42.34 305 GLY A CA 1
ATOM 2335 C C . GLY A 1 305 ? -33.347 48.535 -67.727 1.00 42.34 305 GLY A C 1
ATOM 2336 O O . GLY A 1 305 ? -33.432 48.295 -66.524 1.00 42.34 305 GLY A O 1
ATOM 2337 N N . ASN A 1 306 ? -34.353 49.062 -68.438 1.00 39.59 306 ASN A N 1
ATOM 2338 C CA . ASN A 1 306 ? -35.767 48.843 -68.131 1.00 39.59 306 ASN A CA 1
ATOM 2339 C C . ASN A 1 306 ? -36.668 49.121 -69.359 1.00 39.59 306 ASN A C 1
ATOM 2341 O O . ASN A 1 306 ? -36.564 50.181 -69.965 1.00 39.59 306 ASN A O 1
ATOM 2345 N N . ARG A 1 307 ? -37.560 48.157 -69.641 1.00 42.81 307 ARG A N 1
ATOM 2346 C CA . ARG A 1 307 ? -38.918 48.233 -70.236 1.00 42.81 307 ARG A CA 1
ATOM 2347 C C . ARG A 1 307 ? -39.190 49.095 -71.482 1.00 42.81 307 ARG A C 1
ATOM 2349 O O . ARG A 1 307 ? -39.308 50.314 -71.394 1.00 42.81 307 ARG A O 1
ATOM 2356 N N . SER A 1 308 ? -39.617 48.434 -72.559 1.00 43.50 308 SER A N 1
ATOM 2357 C CA . SER A 1 308 ? -41.044 48.237 -72.908 1.00 43.50 308 SER A CA 1
ATOM 2358 C C . SER A 1 308 ? -41.187 47.049 -73.853 1.00 43.50 308 SER A C 1
ATOM 2360 O O . SER A 1 308 ? -40.214 46.794 -74.595 1.00 43.50 308 SER A O 1
#

Solvent-accessible surface area (backbone atoms only — not comparable to full-atom values): 18440 Å² total; per-residue (Å²): 120,75,49,72,53,94,49,66,70,55,54,56,48,48,55,52,37,53,54,51,32,53,54,35,48,51,50,29,55,52,33,48,55,51,33,52,54,37,49,54,51,42,52,55,50,51,56,34,45,78,72,67,74,55,55,72,69,59,51,50,52,44,53,49,51,36,54,52,38,50,51,50,30,55,51,30,50,52,48,34,52,48,38,49,50,54,41,48,53,52,49,51,58,55,52,66,34,48,39,63,67,96,64,82,64,42,81,73,44,76,70,63,60,94,90,61,88,83,56,91,92,58,76,53,66,43,74,38,61,45,48,59,40,74,45,77,47,77,42,50,56,92,53,52,87,55,58,52,73,64,40,56,30,42,36,31,33,79,93,57,78,77,48,74,42,64,28,28,30,69,43,70,50,92,60,64,44,83,90,78,45,22,24,49,31,34,30,38,29,74,23,84,82,52,77,66,60,87,92,62,71,69,51,76,49,67,73,60,74,78,95,64,96,67,50,68,42,55,62,63,21,58,36,73,62,89,92,43,45,22,34,38,30,66,54,95,72,19,34,38,78,39,57,40,40,78,56,65,75,57,97,87,19,31,26,49,74,43,66,78,66,92,89,67,55,67,38,51,74,69,40,84,78,64,53,75,66,42,78,69,85,69,93,80,76,86,80,83,83,76,86,91,82,84,86,86,90,87,84,84,81,93,76,83,89,80,90,132

Foldseek 3Di:
DQAFADCVVLVVVLVVLVVQLVVLVVQLVVLVVVLVVLVVVLVVVVVCVVVVNDDPVVNVVSVVSNVVSVVSSVVSVVSSVVSVVVSVVSVVVNVVSDDDDPDDADFPDAPDDPPDDDDPPDDGTDGDHLQKDKDKDWAAPVLVVLDDFFFKKWKDFVVVPPDTWIWTFHDWAPDADPVRNTTITIIMTGDNVSPDDPPGDMDMDTDSDDPDPFDFDAAQQWEDDPNFIWGWFQDPQWTDTWTFDWDDQDPRGITTPDGDDPPTHTDRPPRHVDDTGDGDDDPPPPPPDDDPDPPPDDDDDDDDDDDD

Mean predicted aligned error: 15.12 Å

Radius of gyration: 46.85 Å; Cα contacts (8 Å, |Δi|>4): 401; chains: 1; bounding box: 84×83×134 Å

Secondary structure (DSSP, 8-state):
--EE---HHHHHHHHHHHHHHHHHHHHHHHHHHHHHHHHHHHHHHHHHHHTT-S-HHHHHHHHHHHHHHHHHHHHHHHHHHHHHHHHHHHHHHHHTTEE--SS--EEEEE---TTPPPPTT---EEEE--SEEEEEEEEEHHHHTT--TT-EEEEEEGGGTT-EEEEEEEEEEEEEETTTTEEEEEEEEE-TT--S-TT--EEEEE--------EEE-GGGEEEETTEEEEEEEETTEEEEEE-EEEEEETTEEEEEES--TT--B--SSGGG--TT-B---TTTT-S-----SS-------------

Sequence (308 aa):
MIAELEDDELGQQELRFQASLAVTQANHSQREAELENARAERERAANLVEEGLISPQSWDTIQTRYRVVESQLKLAQAQVQQATADLQELRIRKQQTKLMSPMDGYVGRRYLDPGALLNPNAPVVTVLQLSRMVTEVSVPEQYLSRLRVGNSAKISVDALQGQVFEGKVARISPLLDTATRTSAVEIEIANPAAQLKAEMFARIQMDLGTERSVLLVPREAVVLRGQQAGVNVLQDDKVKFHPIQPGLSTDEGVEILDGLELGVTVITRGSQALRDGDAVTVPGADEAGTDPRSRQDAQAPRSGGNRS

Nearest PDB structures (foldseek):
  5nik-assembly1_D  TM=6.580E-01  e=2.003E-15  Escherichia coli K-12
  3fpp-assembly1_A  TM=7.917E-01  e=2.650E-10  Escherichia coli
  4dnr-assembly1_C  TM=5.305E-01  e=4.381E-09  Escherichia coli K-12
  5xu0-assembly1_B-2  TM=6.070E-01  e=6.099E-08  Streptococcus pneumoniae
  4tko-assembly1_B  TM=4.295E-01  e=6.177E-09  Aquifex aeolicus VF5